Protein AF-A0A6J4SQN8-F1 (afdb_monomer_lite)

Sequence (204 aa):
MRDMEGAPRDSVTSSASWLRCYRCWSQNLEVQVHYEGILKVDPETAEAIDPVEEVQEAVVQCLDCLHDQPHLGLALYEEDGRRVSRIEAIEDRWERMVSGTPWVASCTVAIDADQVESCSGPEAAEHLTHGAFGEAGTREFFTHVRFHKHESEQIVVHMLVELYARSAEEANDVLESASRGELSITSLAEESRPPASTGGDSPH

Radius of gyration: 21.9 Å; chains: 1; bounding box: 42×81×51 Å

Secondary structure (DSSP, 8-state):
------PPP-GGGSTTSSSS-TTT----EEEEEEEEEEEEE-TTT--EEEEEEEEEEEEEEETTT--B-TTEEEEEEEETTEEEEEEEE-TTTHHHHHHSEEEEEEEEEEEEGGG-S-SSSTTHHHHHHHHHHHHIIIIISEEEEEEEEEETTEEEEEEEEEEEESSHHHHHHHHHHH-SSEEEEEEEEE--PPPS--------

Foldseek 3Di:
DDDDDDDPDPPPPDPLQQCADLFQRHNQKDKDKDKDFDFDADPVPRDGDDTPDIDIDIWIAHPVVGDTRLQKDWDWDQDPNDIDIDIDGPVLARCQSNQFFKKKWWKKFKFFPVQAPDCDDPCNQVSVQCRFQNCCSNRAWPKDFPDWDDDPRIIITTIIIMHGGNDPVRVVVNNVVRGPGDMDTPDMDGDDDDRPDPPDPDDD

pLDDT: m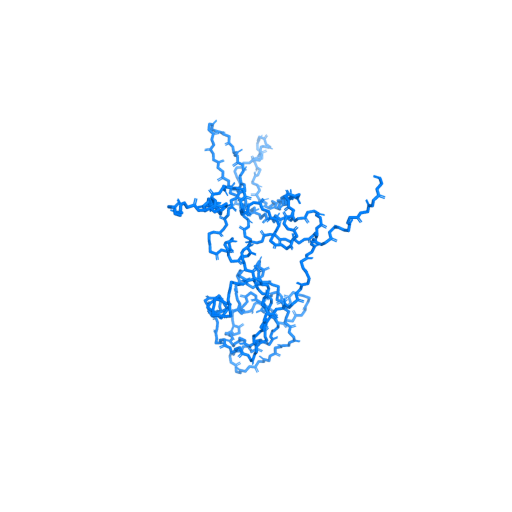ean 86.22, std 18.03, range [31.89, 98.56]

Organism: NCBI:txid768556

Structure (mmCIF, N/CA/C/O backbone):
data_AF-A0A6J4SQN8-F1
#
_entry.id   AF-A0A6J4SQN8-F1
#
loop_
_atom_site.group_PDB
_atom_site.id
_atom_site.type_symbol
_atom_site.label_atom_id
_atom_site.label_alt_id
_atom_site.label_comp_id
_atom_site.label_asym_id
_atom_site.label_entity_id
_atom_site.label_seq_id
_atom_site.pdbx_PDB_ins_code
_atom_site.Cartn_x
_atom_site.Cartn_y
_atom_site.Cartn_z
_atom_site.occupancy
_atom_site.B_iso_or_equiv
_atom_site.auth_seq_id
_atom_site.auth_comp_id
_atom_site.auth_asym_id
_atom_site.auth_atom_id
_atom_site.pdbx_PDB_model_num
ATOM 1 N N . MET A 1 1 ? -12.817 51.266 -16.179 1.00 38.00 1 MET A N 1
ATOM 2 C CA . MET A 1 1 ? -13.246 50.011 -16.820 1.00 38.00 1 MET A CA 1
ATOM 3 C C . MET A 1 1 ? -12.301 48.948 -16.294 1.00 38.00 1 MET A C 1
ATOM 5 O O . MET A 1 1 ? -11.111 49.046 -16.561 1.00 38.00 1 MET A O 1
ATOM 9 N N . ARG A 1 2 ? -12.797 48.136 -15.357 1.00 40.44 2 ARG A N 1
ATOM 10 C CA . ARG A 1 2 ? -12.080 47.027 -14.715 1.00 40.44 2 ARG A CA 1
ATOM 11 C C . ARG A 1 2 ? -12.103 45.796 -15.635 1.00 40.44 2 ARG A C 1
ATOM 13 O O . ARG A 1 2 ? -12.855 45.801 -16.606 1.00 40.44 2 ARG A O 1
ATOM 20 N N . ASP A 1 3 ? -11.327 44.794 -15.217 1.00 31.89 3 ASP A N 1
ATOM 21 C CA . ASP A 1 3 ? -11.344 43.375 -15.610 1.00 31.89 3 ASP A CA 1
ATOM 22 C C . ASP A 1 3 ? -10.452 43.040 -16.828 1.00 31.89 3 ASP A C 1
ATOM 24 O O . ASP A 1 3 ? -10.463 43.751 -17.824 1.00 31.89 3 ASP A O 1
ATOM 28 N N . MET A 1 4 ? -9.591 42.016 -16.829 1.00 38.06 4 MET A N 1
ATOM 29 C CA . MET A 1 4 ? -9.503 40.822 -15.984 1.00 38.06 4 MET A CA 1
ATOM 30 C C . MET A 1 4 ? -8.055 40.446 -15.649 1.00 38.06 4 MET A C 1
ATOM 32 O O . MET A 1 4 ? -7.152 40.524 -16.483 1.00 38.06 4 MET A O 1
ATOM 36 N N . GLU A 1 5 ? -7.904 39.979 -14.414 1.00 39.38 5 GLU A N 1
ATOM 37 C CA . GLU A 1 5 ? -6.802 39.190 -13.884 1.00 39.38 5 GLU A CA 1
ATOM 38 C C . GLU A 1 5 ? -6.459 38.004 -14.797 1.00 39.38 5 GLU A C 1
ATOM 40 O O . GLU A 1 5 ? -7.332 37.299 -15.305 1.00 39.38 5 GLU A O 1
ATOM 45 N N . GLY A 1 6 ? -5.159 37.779 -14.996 1.00 38.09 6 GLY A N 1
ATOM 46 C CA . GLY A 1 6 ? -4.658 36.553 -15.597 1.00 38.09 6 GLY A CA 1
ATOM 47 C C . GLY A 1 6 ? -4.951 35.387 -14.663 1.00 38.09 6 GLY A C 1
ATOM 48 O O . GLY A 1 6 ? -4.319 35.260 -13.616 1.00 38.09 6 GLY A O 1
ATOM 49 N N . ALA A 1 7 ? -5.909 34.549 -15.047 1.00 37.72 7 ALA A N 1
ATOM 50 C CA . ALA A 1 7 ? -6.130 33.264 -14.409 1.00 37.72 7 ALA A CA 1
ATOM 51 C C . ALA A 1 7 ? -4.825 32.440 -14.439 1.00 37.72 7 ALA A C 1
ATOM 53 O O . ALA A 1 7 ? -4.138 32.429 -15.472 1.00 37.72 7 ALA A O 1
ATOM 54 N N . PRO A 1 8 ? -4.456 31.754 -13.343 1.00 39.38 8 PRO A N 1
ATOM 55 C CA . PRO A 1 8 ? -3.363 30.799 -13.383 1.00 39.38 8 PRO A CA 1
ATOM 56 C C . PRO A 1 8 ? -3.729 29.707 -14.389 1.00 39.38 8 PRO A C 1
ATOM 58 O O . PRO A 1 8 ? -4.810 29.128 -14.341 1.00 39.38 8 PRO A O 1
ATOM 61 N N . ARG A 1 9 ? -2.832 29.473 -15.347 1.00 40.41 9 ARG A N 1
ATOM 62 C CA . ARG A 1 9 ? -2.932 28.343 -16.267 1.00 40.41 9 ARG A CA 1
ATOM 63 C C . ARG A 1 9 ? -2.891 27.067 -15.433 1.00 40.41 9 ARG A C 1
ATOM 65 O O . ARG A 1 9 ? -1.916 26.877 -14.709 1.00 40.41 9 ARG A O 1
ATOM 72 N N . ASP A 1 10 ? -3.920 26.235 -15.560 1.00 39.34 10 ASP A N 1
ATOM 73 C CA . ASP A 1 10 ? -3.968 24.872 -15.033 1.00 39.34 10 ASP A CA 1
ATOM 74 C C . ASP A 1 10 ? -2.654 24.142 -15.337 1.00 39.34 10 ASP A C 1
ATOM 76 O O . ASP A 1 10 ? -2.388 23.728 -16.465 1.00 39.34 10 ASP A O 1
ATOM 80 N N . SER A 1 11 ? -1.802 24.011 -14.323 1.00 42.22 11 SER A N 1
ATOM 81 C CA . SER A 1 11 ? -0.527 23.293 -14.382 1.00 42.22 11 SER A CA 1
ATOM 82 C C . SER A 1 11 ? -0.684 21.796 -14.091 1.00 42.22 11 SER A C 1
ATOM 84 O O . SER A 1 11 ? 0.309 21.080 -13.983 1.00 42.22 11 SER A O 1
ATOM 86 N N . VAL A 1 12 ? -1.925 21.311 -13.980 1.00 44.53 12 VAL A N 1
ATOM 87 C CA . VAL A 1 12 ? -2.258 19.935 -13.577 1.00 44.53 12 VAL A CA 1
ATOM 88 C C . VAL A 1 12 ? -2.242 18.954 -14.764 1.00 44.53 12 VAL A C 1
ATOM 90 O O . VAL A 1 12 ? -2.173 17.749 -14.560 1.00 44.53 12 VAL A O 1
ATOM 93 N N . THR A 1 13 ? -2.208 19.437 -16.010 1.00 42.41 13 THR A N 1
ATOM 94 C CA . THR A 1 13 ? -2.346 18.609 -17.231 1.00 42.41 13 THR A CA 1
ATOM 95 C C . THR A 1 13 ? -1.058 18.435 -18.047 1.00 42.41 13 THR A C 1
ATOM 97 O O . THR A 1 13 ? -1.098 18.061 -19.218 1.00 42.41 13 THR A O 1
ATOM 100 N N . SER A 1 14 ? 0.108 18.689 -17.452 1.00 50.25 14 SER A N 1
ATOM 101 C CA . SER A 1 14 ? 1.385 18.261 -18.033 1.00 50.25 14 SER A CA 1
ATOM 102 C C . SER A 1 14 ? 1.659 16.819 -17.613 1.00 50.25 14 SER A C 1
ATOM 104 O O . SER A 1 14 ? 1.588 16.514 -16.425 1.00 50.25 14 SER A O 1
ATOM 106 N N . SER A 1 15 ? 2.064 15.955 -18.547 1.00 55.22 15 SER A N 1
ATOM 107 C CA . SER A 1 15 ? 2.524 14.574 -18.308 1.00 55.22 15 SER A CA 1
ATOM 108 C C . SER A 1 15 ? 3.672 14.441 -17.284 1.00 55.22 15 SER A C 1
ATOM 110 O O . SER A 1 15 ? 4.111 13.337 -16.988 1.00 55.22 15 SER A O 1
ATOM 112 N N . ALA A 1 16 ? 4.169 15.556 -16.741 1.00 62.06 16 ALA A N 1
ATOM 113 C CA . ALA A 1 16 ? 5.172 15.634 -15.687 1.00 62.06 16 ALA A CA 1
ATOM 114 C C . ALA A 1 16 ? 4.606 15.639 -14.249 1.00 62.06 16 ALA A C 1
ATOM 116 O O . ALA A 1 16 ? 5.396 15.614 -13.306 1.00 62.06 16 ALA A O 1
ATOM 117 N N . SER A 1 17 ? 3.285 15.727 -14.039 1.00 78.38 17 SER A N 1
ATOM 118 C CA . SER A 1 17 ? 2.722 15.855 -12.683 1.00 78.38 17 SER A CA 1
ATOM 119 C C . SER A 1 17 ? 2.763 14.548 -11.884 1.00 78.38 17 SER A C 1
ATOM 121 O O . SER A 1 17 ? 3.060 14.591 -10.692 1.00 78.38 17 SER A O 1
ATOM 123 N N . TRP A 1 18 ? 2.525 13.404 -12.529 1.00 91.25 18 TRP A N 1
ATOM 124 C CA . TRP A 1 18 ? 2.467 12.085 -11.889 1.00 91.25 18 TRP A CA 1
ATOM 125 C C . TRP A 1 18 ? 3.831 11.385 -11.782 1.00 91.25 18 TRP A C 1
ATOM 127 O O . TRP A 1 18 ? 4.058 10.636 -10.832 1.00 91.25 18 TRP A O 1
ATOM 137 N N . LEU A 1 19 ? 4.767 11.662 -12.700 1.00 94.62 19 LEU A N 1
ATOM 138 C CA . LEU A 1 19 ? 6.111 11.066 -12.720 1.00 94.62 19 LEU A CA 1
ATOM 139 C C . LEU A 1 19 ? 7.050 11.768 -11.724 1.00 94.62 19 LEU A C 1
ATOM 141 O O . LEU A 1 19 ? 7.982 12.488 -12.095 1.00 94.62 19 LEU A O 1
ATOM 145 N N . ARG A 1 20 ? 6.752 11.603 -10.437 1.00 93.19 20 ARG A N 1
ATOM 146 C CA . ARG A 1 20 ? 7.527 12.124 -9.307 1.00 93.19 20 ARG A CA 1
ATOM 147 C C . ARG A 1 20 ? 7.226 11.340 -8.037 1.00 93.19 20 ARG A C 1
ATOM 149 O O . ARG A 1 20 ? 6.215 10.647 -7.946 1.00 93.19 20 ARG A O 1
ATOM 156 N N . CYS A 1 21 ? 8.069 11.528 -7.033 1.00 93.44 21 CYS A N 1
ATOM 157 C CA . CYS A 1 21 ? 7.847 11.021 -5.695 1.00 93.44 21 CYS A CA 1
ATOM 158 C C . CYS A 1 21 ? 6.613 11.673 -5.060 1.00 93.44 21 CYS A C 1
ATOM 160 O O . CYS A 1 21 ? 6.566 12.900 -4.932 1.00 93.44 21 CYS A O 1
ATOM 162 N N . TYR A 1 22 ? 5.645 10.876 -4.600 1.00 91.12 22 TYR A N 1
ATOM 163 C CA . TYR A 1 22 ? 4.439 11.414 -3.955 1.00 91.12 22 TYR A CA 1
ATOM 164 C C . TYR A 1 22 ? 4.744 12.082 -2.599 1.00 91.12 22 TYR A C 1
ATOM 166 O O . TYR A 1 22 ? 3.999 12.943 -2.138 1.00 91.12 22 TYR A O 1
ATOM 174 N N . ARG A 1 23 ? 5.877 11.733 -1.969 1.00 88.44 23 ARG A N 1
ATOM 175 C CA . ARG A 1 23 ? 6.257 12.202 -0.627 1.00 88.44 23 ARG A CA 1
ATOM 176 C C . ARG A 1 23 ? 7.145 13.449 -0.620 1.00 88.44 23 ARG A C 1
ATOM 178 O O . ARG A 1 23 ? 6.905 14.354 0.175 1.00 88.44 23 ARG A O 1
ATOM 185 N N . CYS A 1 24 ? 8.185 13.494 -1.457 1.00 90.88 24 CYS A N 1
ATOM 186 C CA . CYS A 1 24 ? 9.159 14.601 -1.494 1.00 90.88 24 CYS A CA 1
ATOM 187 C C . CYS A 1 24 ? 9.193 15.371 -2.818 1.00 90.88 24 CYS A C 1
ATOM 189 O O . CYS A 1 24 ? 9.986 16.299 -2.957 1.00 90.88 24 CYS A O 1
ATOM 191 N N . TRP A 1 25 ? 8.360 14.978 -3.786 1.00 90.25 25 TRP A N 1
ATOM 192 C CA . TRP A 1 25 ? 8.203 15.617 -5.098 1.00 90.25 25 TRP A CA 1
ATOM 193 C C . TRP A 1 25 ? 9.440 15.550 -6.001 1.00 90.25 25 TRP A C 1
ATOM 195 O O . TRP A 1 25 ? 9.430 16.106 -7.099 1.00 90.25 25 TRP A O 1
ATOM 205 N N . SER A 1 26 ? 10.481 14.832 -5.576 1.00 92.25 26 SER A N 1
ATOM 206 C CA . SER A 1 26 ? 11.655 14.555 -6.394 1.00 92.25 26 SER A CA 1
ATOM 207 C C . SER A 1 26 ? 11.303 13.722 -7.625 1.00 92.25 26 SER A C 1
ATOM 209 O O . SER A 1 26 ? 10.432 12.857 -7.580 1.00 92.25 26 SER A O 1
ATOM 211 N N . GLN A 1 27 ? 12.023 13.954 -8.718 1.00 94.06 27 GLN A N 1
ATOM 212 C CA . GLN A 1 27 ? 11.989 13.120 -9.922 1.00 94.06 27 GLN A CA 1
ATOM 213 C C . GLN A 1 27 ? 13.189 12.163 -9.997 1.00 94.06 27 GLN A C 1
ATOM 215 O O . GLN A 1 27 ? 13.365 11.475 -10.998 1.00 94.06 27 GLN A O 1
ATOM 220 N N . ASN A 1 28 ? 14.017 12.113 -8.947 1.00 95.81 28 ASN A N 1
ATOM 221 C CA . ASN A 1 28 ? 15.131 11.182 -8.822 1.00 95.81 28 ASN A CA 1
ATOM 222 C C . ASN A 1 28 ? 14.591 9.788 -8.463 1.00 95.81 28 ASN A C 1
ATOM 224 O O . ASN A 1 28 ? 14.501 9.421 -7.287 1.00 95.81 28 ASN A O 1
ATOM 228 N N . LEU A 1 29 ? 14.131 9.070 -9.487 1.00 96.44 29 LEU A N 1
ATOM 229 C CA . LEU A 1 29 ? 13.483 7.766 -9.382 1.00 96.44 29 LEU A CA 1
ATOM 230 C C . LEU A 1 29 ? 14.367 6.674 -9.998 1.00 96.44 29 LEU A C 1
ATOM 232 O O . LEU A 1 29 ? 14.964 6.871 -11.055 1.00 96.44 29 LEU A O 1
ATOM 236 N N . GLU A 1 30 ? 14.395 5.513 -9.356 1.00 96.44 30 GLU A N 1
ATOM 237 C CA . GLU A 1 30 ? 14.994 4.275 -9.852 1.00 96.44 30 GLU A CA 1
ATOM 238 C C . GLU A 1 30 ? 13.904 3.215 -10.040 1.00 96.44 30 GLU A C 1
ATOM 240 O O . GLU A 1 30 ? 12.898 3.216 -9.333 1.00 96.44 30 GLU A O 1
ATOM 245 N N . VAL A 1 31 ? 14.111 2.305 -10.992 1.00 96.25 31 VAL A N 1
ATOM 246 C CA . VAL A 1 31 ? 13.276 1.116 -11.176 1.00 96.25 31 VAL A CA 1
ATOM 247 C C . VAL A 1 31 ? 14.119 -0.106 -10.851 1.00 96.25 31 VAL A C 1
ATOM 249 O O . VAL A 1 31 ? 15.131 -0.350 -11.508 1.00 96.25 31 VAL A O 1
ATOM 252 N N . GLN A 1 32 ? 13.688 -0.882 -9.867 1.00 94.00 32 GLN A N 1
ATOM 253 C CA . GLN A 1 32 ? 14.292 -2.158 -9.509 1.00 94.00 32 GLN A CA 1
ATOM 254 C C . GLN A 1 32 ? 13.435 -3.267 -10.108 1.00 94.00 32 GLN A C 1
ATOM 256 O O . GLN A 1 32 ? 12.242 -3.345 -9.823 1.00 94.00 32 GLN A O 1
ATOM 261 N N . VAL A 1 33 ? 14.027 -4.083 -10.983 1.00 91.62 33 VAL A N 1
ATOM 262 C CA . VAL A 1 33 ? 13.333 -5.175 -11.677 1.00 91.62 33 VAL A CA 1
ATOM 263 C C . VAL A 1 33 ? 13.848 -6.504 -11.149 1.00 91.62 33 VAL A C 1
ATOM 265 O O . VAL A 1 33 ? 15.032 -6.816 -11.279 1.00 91.62 33 VAL A O 1
ATOM 268 N N . HIS A 1 34 ? 12.940 -7.281 -10.576 1.00 89.75 34 HIS A N 1
ATOM 269 C CA . HIS A 1 34 ? 13.167 -8.646 -10.144 1.00 89.75 34 HIS A CA 1
ATOM 270 C C . HIS A 1 34 ? 12.624 -9.575 -11.217 1.00 89.75 34 HIS A C 1
ATOM 272 O O . HIS A 1 34 ? 11.446 -9.533 -11.564 1.00 89.75 34 HIS A O 1
ATOM 278 N N . TYR A 1 35 ? 13.521 -10.374 -11.776 1.00 85.56 35 TYR A N 1
ATOM 279 C CA . TYR A 1 35 ? 13.197 -11.333 -12.811 1.00 85.56 35 TYR A CA 1
ATOM 280 C C . TYR A 1 35 ? 13.442 -12.736 -12.286 1.00 85.56 35 TYR A C 1
ATOM 282 O O . TYR A 1 35 ? 14.573 -13.075 -11.927 1.00 85.56 35 TYR A O 1
ATOM 290 N N . GLU A 1 36 ? 12.396 -13.548 -12.281 1.00 85.69 36 GLU A N 1
ATOM 291 C CA . GLU A 1 36 ? 12.473 -14.968 -11.983 1.00 85.69 36 GLU A CA 1
ATOM 292 C C . GLU A 1 36 ? 11.897 -15.749 -13.161 1.00 85.69 36 GLU A C 1
ATOM 294 O O . GLU A 1 36 ? 10.799 -15.471 -13.635 1.00 85.69 36 GLU A O 1
ATOM 299 N N . GLY A 1 37 ? 12.654 -16.717 -13.675 1.00 85.00 37 GLY A N 1
ATOM 300 C CA . GLY A 1 37 ? 12.222 -17.487 -14.831 1.00 85.00 37 GLY A CA 1
ATOM 301 C C . GLY A 1 37 ? 12.842 -18.873 -14.881 1.00 85.00 37 GLY A C 1
ATOM 302 O O . GLY A 1 37 ? 14.015 -19.066 -14.554 1.00 85.00 37 GLY A O 1
ATOM 303 N N . ILE A 1 38 ? 12.047 -19.842 -15.328 1.00 83.75 38 ILE A N 1
ATOM 304 C CA . ILE A 1 38 ? 12.475 -21.220 -15.558 1.00 83.75 38 ILE A CA 1
ATOM 305 C C . ILE A 1 38 ? 12.589 -21.439 -17.062 1.00 83.75 38 ILE A C 1
ATOM 307 O O . ILE A 1 38 ? 11.593 -21.568 -17.774 1.00 83.75 38 ILE A O 1
ATOM 311 N N . LEU A 1 39 ? 13.824 -21.528 -17.546 1.00 85.12 39 LEU A N 1
ATOM 312 C CA . LEU A 1 39 ? 14.123 -21.850 -18.938 1.00 85.12 39 LEU A CA 1
ATOM 313 C C . LEU A 1 39 ? 14.338 -23.358 -19.083 1.00 85.12 39 LEU A C 1
ATOM 315 O O . LEU A 1 39 ? 15.039 -23.984 -18.282 1.00 85.12 39 LEU A O 1
ATOM 319 N N . LYS A 1 40 ? 13.768 -23.954 -20.131 1.00 85.50 40 LYS A N 1
ATOM 320 C CA . LYS A 1 40 ? 14.167 -25.301 -20.556 1.00 85.50 40 LYS A CA 1
ATOM 321 C C . LYS A 1 40 ? 15.456 -25.204 -21.365 1.00 85.50 40 LYS A C 1
ATOM 323 O O . LYS A 1 40 ? 15.690 -24.220 -22.058 1.00 85.50 40 LYS A O 1
ATOM 328 N N . VAL A 1 41 ? 16.274 -26.247 -21.299 1.00 89.19 41 VAL A N 1
ATOM 329 C CA . VAL A 1 41 ? 17.502 -26.351 -22.093 1.00 89.19 41 VAL A CA 1
ATOM 330 C C . VAL A 1 41 ? 17.324 -27.477 -23.096 1.00 89.19 41 VAL A C 1
ATOM 332 O O . VAL A 1 41 ? 16.974 -28.595 -22.710 1.00 89.19 41 VAL A O 1
ATOM 335 N N . ASP A 1 42 ? 17.558 -27.184 -24.370 1.00 87.56 42 ASP A N 1
ATOM 336 C CA . ASP A 1 42 ? 17.669 -28.213 -25.396 1.00 87.56 42 ASP A CA 1
ATOM 337 C C . ASP A 1 42 ? 18.999 -28.971 -25.201 1.00 87.56 42 ASP A C 1
ATOM 339 O O . ASP A 1 42 ? 20.072 -28.366 -25.269 1.00 87.56 42 ASP A O 1
ATOM 343 N N . PRO A 1 43 ? 18.971 -30.290 -24.934 1.00 91.50 43 PRO A N 1
ATOM 344 C CA . PRO A 1 43 ? 20.181 -31.061 -24.674 1.00 91.50 43 PRO A CA 1
ATOM 345 C C . PRO A 1 43 ? 21.073 -31.267 -25.908 1.00 91.50 43 PRO A C 1
ATOM 347 O O . PRO A 1 43 ? 22.242 -31.613 -25.740 1.00 91.50 43 PRO A O 1
ATOM 350 N N . GLU A 1 44 ? 20.557 -31.101 -27.128 1.00 93.56 44 GLU A N 1
ATOM 351 C CA . GLU A 1 44 ? 21.329 -31.304 -28.360 1.00 93.56 44 GLU A CA 1
ATOM 352 C C . GLU A 1 44 ? 22.072 -30.035 -28.789 1.00 93.56 44 GLU A C 1
ATOM 354 O O . GLU A 1 44 ? 23.204 -30.113 -29.272 1.00 93.56 44 GLU A O 1
ATOM 359 N N . THR A 1 45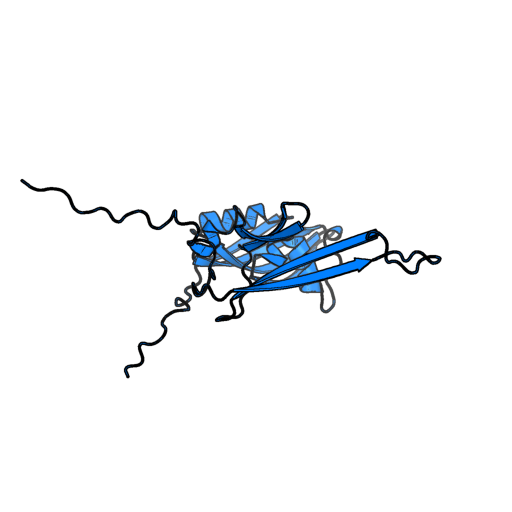 ? 21.460 -28.867 -28.580 1.00 91.75 45 THR A N 1
ATOM 360 C CA . THR A 1 45 ? 22.011 -27.561 -28.982 1.00 91.75 45 THR A CA 1
ATOM 361 C C . THR A 1 45 ? 22.607 -26.766 -27.819 1.00 91.75 45 THR A C 1
ATOM 363 O O . THR A 1 45 ? 23.399 -25.853 -28.048 1.00 91.75 45 THR A O 1
ATOM 366 N N . ALA A 1 46 ? 22.273 -27.133 -26.577 1.00 89.00 46 ALA A N 1
ATOM 367 C CA . ALA A 1 46 ? 22.552 -26.379 -25.352 1.00 89.00 46 ALA A CA 1
ATOM 368 C C . ALA A 1 46 ? 21.923 -24.973 -25.317 1.00 89.00 46 ALA A C 1
ATOM 370 O O . ALA A 1 46 ? 22.297 -24.148 -24.480 1.00 89.00 46 ALA A O 1
ATOM 371 N N . GLU A 1 47 ? 20.965 -24.691 -26.199 1.00 89.12 47 GLU A N 1
ATOM 372 C CA . GLU A 1 47 ? 20.233 -23.432 -26.198 1.00 89.12 47 GLU A CA 1
ATOM 373 C C . GLU A 1 47 ? 19.170 -23.436 -25.092 1.00 89.12 47 GLU A C 1
ATOM 375 O O . GLU A 1 47 ? 18.476 -24.430 -24.856 1.00 89.12 47 GLU A O 1
ATOM 380 N N . ALA A 1 48 ? 19.051 -22.305 -24.394 1.00 82.44 48 ALA A N 1
ATOM 381 C CA . ALA A 1 48 ? 17.909 -22.051 -23.532 1.00 82.44 48 ALA A CA 1
ATOM 382 C C . ALA A 1 48 ? 16.706 -21.728 -24.429 1.00 82.44 48 ALA A C 1
ATOM 384 O O . ALA A 1 48 ? 16.736 -20.745 -25.169 1.00 82.44 48 ALA A O 1
ATOM 385 N N . ILE A 1 49 ? 15.686 -22.582 -24.393 1.00 78.75 49 ILE A N 1
ATOM 386 C CA . ILE A 1 49 ? 14.438 -22.396 -25.139 1.00 78.75 49 ILE A CA 1
ATOM 387 C C . ILE A 1 49 ? 13.464 -21.510 -24.352 1.00 78.75 49 ILE A C 1
ATOM 389 O O . ILE A 1 49 ? 13.754 -21.113 -23.221 1.00 78.75 49 ILE A O 1
ATOM 393 N N . ASP A 1 50 ? 12.304 -21.233 -24.953 1.00 70.00 50 ASP A N 1
ATOM 394 C CA . ASP A 1 50 ? 11.284 -20.350 -24.386 1.00 70.00 50 ASP A CA 1
ATOM 395 C C . ASP A 1 50 ? 10.967 -20.665 -22.908 1.00 70.00 50 ASP A C 1
ATOM 397 O O . ASP A 1 50 ? 10.885 -21.843 -22.519 1.00 70.00 50 ASP A O 1
ATOM 401 N N . PRO A 1 51 ? 10.785 -19.620 -22.077 1.00 68.31 51 PRO A N 1
ATOM 402 C CA . PRO A 1 51 ? 10.502 -19.771 -20.658 1.00 68.31 51 PRO A CA 1
ATOM 403 C C . PRO A 1 51 ? 9.232 -20.590 -20.420 1.00 68.31 51 PRO A C 1
ATOM 405 O O . PRO A 1 51 ? 8.201 -20.409 -21.065 1.00 68.31 51 PRO A O 1
ATOM 408 N N . VAL A 1 52 ? 9.333 -21.527 -19.478 1.00 74.75 52 VAL A N 1
ATOM 409 C CA . VAL A 1 52 ? 8.215 -22.352 -18.998 1.00 74.75 52 VAL A CA 1
ATOM 410 C C . VAL A 1 52 ? 7.342 -21.552 -18.040 1.00 74.75 52 VAL A C 1
ATOM 412 O O . VAL A 1 52 ? 6.125 -21.705 -18.043 1.00 74.75 52 VAL A O 1
ATOM 415 N N . GLU A 1 53 ? 7.989 -20.716 -17.233 1.00 74.38 53 GLU A N 1
ATOM 416 C CA . GLU A 1 53 ? 7.395 -19.816 -16.256 1.00 74.38 53 GLU A CA 1
ATOM 417 C C . GLU A 1 53 ? 8.304 -18.590 -16.146 1.00 74.38 53 GLU A C 1
ATOM 419 O O . GLU A 1 53 ? 9.529 -18.734 -16.138 1.00 74.38 53 GLU A O 1
ATOM 424 N N . GLU A 1 54 ? 7.714 -17.398 -16.133 1.00 75.12 54 GLU A N 1
ATOM 425 C CA . GLU A 1 54 ? 8.415 -16.114 -16.121 1.00 75.12 54 GLU A CA 1
ATOM 426 C C . GLU A 1 54 ? 7.594 -15.134 -15.284 1.00 75.12 54 GLU A C 1
ATOM 428 O O . GLU A 1 54 ? 6.435 -14.850 -15.596 1.00 75.12 54 GLU A O 1
ATOM 433 N N . VAL A 1 55 ? 8.196 -14.634 -14.211 1.00 80.06 55 VAL A N 1
ATOM 434 C CA . VAL A 1 55 ? 7.644 -13.600 -13.343 1.00 80.06 55 VAL A CA 1
ATOM 435 C C . VAL A 1 55 ? 8.594 -12.415 -13.394 1.00 80.06 55 VAL A C 1
ATOM 437 O O . VAL A 1 55 ? 9.792 -12.530 -13.130 1.00 80.06 55 VAL A O 1
ATOM 440 N N . GLN A 1 56 ? 8.048 -11.258 -13.749 1.00 83.69 56 GLN A N 1
ATOM 441 C CA . GLN A 1 56 ? 8.768 -10.000 -13.680 1.00 83.69 56 GLN A CA 1
ATOM 442 C C . GLN A 1 56 ? 8.035 -9.069 -12.727 1.00 83.69 56 GLN A C 1
ATOM 444 O O . GLN A 1 56 ? 6.923 -8.623 -13.007 1.00 83.69 56 GLN A O 1
ATOM 449 N N . GLU A 1 57 ? 8.695 -8.730 -11.631 1.00 86.88 57 GLU A N 1
ATOM 450 C CA . GLU A 1 57 ? 8.225 -7.724 -10.696 1.00 86.88 57 GLU A CA 1
ATOM 451 C C . GLU A 1 57 ? 9.079 -6.471 -10.810 1.00 86.88 57 GLU A C 1
ATOM 453 O O . GLU A 1 57 ? 10.289 -6.532 -11.027 1.00 86.88 57 GLU A O 1
ATOM 458 N N . ALA A 1 58 ? 8.450 -5.310 -10.671 1.00 92.25 58 ALA A N 1
ATOM 459 C CA . ALA A 1 58 ? 9.158 -4.045 -10.658 1.00 92.25 58 ALA A CA 1
ATOM 460 C C . ALA A 1 58 ? 8.660 -3.168 -9.515 1.00 92.25 58 ALA A C 1
ATOM 462 O O . ALA A 1 58 ? 7.459 -3.098 -9.244 1.00 92.25 58 ALA A O 1
ATOM 463 N N . VAL A 1 59 ? 9.597 -2.475 -8.880 1.00 93.81 59 VAL A N 1
ATOM 464 C CA . VAL A 1 59 ? 9.327 -1.447 -7.879 1.00 93.81 59 VAL A CA 1
ATOM 465 C C . VAL A 1 59 ? 10.003 -0.166 -8.335 1.00 93.81 59 VAL A C 1
ATOM 467 O O . VAL A 1 59 ? 11.176 -0.162 -8.710 1.00 93.81 59 VAL A O 1
ATOM 470 N N . VAL A 1 60 ? 9.252 0.931 -8.332 1.00 96.56 60 VAL A N 1
ATOM 471 C CA . VAL A 1 60 ? 9.804 2.265 -8.566 1.00 96.56 60 VAL A CA 1
ATOM 472 C C . VAL A 1 60 ? 10.104 2.883 -7.209 1.00 96.56 60 VAL A C 1
ATOM 474 O O . VAL A 1 60 ? 9.208 2.971 -6.379 1.00 96.56 60 VAL A O 1
ATOM 477 N N . GLN A 1 61 ? 11.332 3.335 -6.977 1.00 96.31 61 GLN A N 1
ATOM 478 C CA . GLN A 1 61 ? 11.763 3.913 -5.706 1.00 96.31 61 GLN A CA 1
ATOM 479 C C . GLN A 1 61 ? 12.315 5.325 -5.907 1.00 96.31 61 GLN A C 1
ATOM 481 O O . GLN A 1 61 ? 13.008 5.614 -6.879 1.00 96.31 61 GLN A O 1
ATOM 486 N N . CYS A 1 62 ? 12.018 6.233 -4.981 1.00 96.44 62 CYS A N 1
ATOM 487 C CA . CYS A 1 62 ? 12.637 7.553 -4.950 1.00 96.44 62 CYS A CA 1
ATOM 488 C C . CYS A 1 62 ? 13.993 7.485 -4.249 1.00 96.44 62 CYS A C 1
ATOM 490 O O . CYS A 1 62 ? 14.052 7.151 -3.072 1.00 96.44 62 CYS A O 1
ATOM 492 N N . LEU A 1 63 ? 15.068 7.894 -4.916 1.00 96.44 63 LEU A N 1
ATOM 493 C CA . LEU A 1 63 ? 16.420 7.834 -4.354 1.00 96.44 63 LEU A CA 1
ATOM 494 C C . LEU A 1 63 ? 16.691 8.894 -3.277 1.00 96.44 63 LEU A C 1
ATOM 496 O O . LEU A 1 63 ? 17.573 8.710 -2.443 1.00 96.44 63 LEU A O 1
ATOM 500 N N . ASP A 1 64 ? 15.916 9.981 -3.248 1.00 94.88 64 ASP A N 1
ATOM 501 C CA . ASP A 1 64 ? 16.122 11.054 -2.267 1.00 94.88 64 ASP A CA 1
ATOM 502 C C . ASP A 1 64 ? 15.493 10.739 -0.903 1.00 94.88 64 ASP A C 1
ATOM 504 O O . ASP A 1 64 ? 15.970 11.212 0.127 1.00 94.88 64 ASP A O 1
ATOM 508 N N . CYS A 1 65 ? 14.407 9.959 -0.877 1.00 93.69 65 CYS A N 1
ATOM 509 C CA . CYS A 1 65 ? 13.707 9.608 0.365 1.00 93.69 65 CYS A CA 1
ATOM 510 C C . CYS A 1 65 ? 13.533 8.102 0.593 1.00 93.69 65 CYS A C 1
ATOM 512 O O . CYS A 1 65 ? 12.945 7.731 1.606 1.00 93.69 65 CYS A O 1
ATOM 514 N N . LEU A 1 66 ? 14.017 7.265 -0.328 1.00 94.12 66 LEU A N 1
ATOM 515 C CA . LEU A 1 66 ? 13.983 5.797 -0.297 1.00 94.12 66 LEU A CA 1
ATOM 516 C C . LEU A 1 66 ? 12.584 5.194 -0.107 1.00 94.12 66 LEU A C 1
ATOM 518 O O . LEU A 1 66 ? 12.439 4.131 0.483 1.00 94.12 66 LEU A O 1
ATOM 522 N N . HIS A 1 67 ? 11.550 5.888 -0.583 1.00 90.81 67 HIS A N 1
ATOM 523 C CA . HIS A 1 67 ? 10.188 5.361 -0.587 1.00 90.81 67 HIS A CA 1
ATOM 524 C C . HIS A 1 67 ? 9.864 4.740 -1.932 1.00 90.81 67 HIS A C 1
ATOM 526 O O . HIS A 1 67 ? 10.218 5.299 -2.976 1.00 90.81 67 HIS A O 1
ATOM 532 N N . ASP A 1 68 ? 9.115 3.651 -1.897 1.00 94.56 68 ASP A N 1
ATOM 533 C CA . ASP A 1 68 ? 8.530 3.056 -3.088 1.00 94.56 68 ASP A CA 1
ATOM 534 C C . ASP A 1 68 ? 7.386 3.936 -3.604 1.00 94.56 68 ASP A C 1
ATOM 536 O O . ASP A 1 68 ? 6.809 4.733 -2.863 1.00 94.56 68 ASP A O 1
ATOM 540 N N . GLN A 1 69 ? 7.106 3.860 -4.901 1.00 95.69 69 GLN A N 1
ATOM 541 C CA . GLN A 1 69 ? 6.173 4.723 -5.621 1.00 95.69 69 GLN A CA 1
ATOM 542 C C . GLN A 1 69 ? 5.052 3.866 -6.215 1.00 95.69 69 GLN A C 1
ATOM 544 O O . GLN A 1 69 ? 5.084 3.549 -7.403 1.00 95.69 69 GLN A O 1
ATOM 549 N N . PRO A 1 70 ? 4.054 3.464 -5.410 1.00 95.00 70 PRO A N 1
ATOM 550 C CA . PRO A 1 70 ? 3.054 2.492 -5.836 1.00 95.00 70 PRO A CA 1
ATOM 551 C C . PRO A 1 70 ? 1.987 3.065 -6.773 1.00 95.00 70 PRO A C 1
ATOM 553 O O . PRO A 1 70 ? 1.118 2.324 -7.236 1.00 95.00 70 PRO A O 1
ATOM 556 N N . HIS A 1 71 ? 2.060 4.363 -7.086 1.00 95.19 71 HIS A N 1
ATOM 557 C CA . HIS A 1 71 ? 1.336 4.992 -8.188 1.00 95.19 71 HIS A CA 1
ATOM 558 C C . HIS A 1 71 ? 2.042 4.881 -9.545 1.00 95.19 71 HIS A C 1
ATOM 560 O O . HIS A 1 71 ? 1.496 5.359 -10.540 1.00 95.19 71 HIS A O 1
ATOM 566 N N . LEU A 1 72 ? 3.240 4.291 -9.593 1.00 95.69 72 LEU A N 1
ATOM 567 C CA . LEU A 1 72 ? 4.033 4.110 -10.805 1.00 95.69 72 LEU A CA 1
ATOM 568 C C . LEU A 1 72 ? 4.249 2.620 -11.078 1.00 95.69 72 LEU A C 1
ATOM 570 O O . LEU A 1 72 ? 4.689 1.877 -10.203 1.00 95.69 72 LEU A O 1
ATOM 574 N N . GLY A 1 73 ? 3.975 2.196 -12.309 1.00 93.31 73 GLY A N 1
ATOM 575 C CA . GLY A 1 73 ? 4.217 0.835 -12.786 1.00 93.31 73 GLY A CA 1
ATOM 576 C C . GLY A 1 73 ? 5.204 0.803 -13.950 1.00 93.31 73 GLY A C 1
ATOM 577 O O . GLY A 1 73 ? 5.315 1.770 -14.703 1.00 93.31 73 GLY A O 1
ATOM 578 N N . LEU A 1 74 ? 5.914 -0.317 -14.112 1.00 93.75 74 LEU A N 1
ATOM 579 C CA . LEU A 1 74 ? 6.718 -0.595 -15.303 1.00 93.75 74 LEU A CA 1
ATOM 580 C C . LEU A 1 74 ? 5.878 -1.391 -16.308 1.00 93.75 74 LEU A C 1
ATOM 582 O O . LEU A 1 74 ? 5.604 -2.568 -16.093 1.00 93.75 74 LEU A O 1
ATOM 586 N N . ALA A 1 75 ? 5.503 -0.758 -17.414 1.00 90.88 75 ALA A N 1
ATOM 587 C CA . ALA A 1 75 ? 4.839 -1.399 -18.539 1.00 90.88 75 ALA A CA 1
ATOM 588 C C . ALA A 1 75 ? 5.864 -1.881 -19.575 1.00 90.88 75 ALA A C 1
ATOM 590 O O . ALA A 1 75 ? 6.870 -1.213 -19.840 1.00 90.88 75 ALA A O 1
ATOM 591 N N . LEU A 1 76 ? 5.601 -3.044 -20.173 1.00 88.38 76 LEU A N 1
ATOM 592 C CA . LEU A 1 76 ? 6.409 -3.636 -21.238 1.00 88.38 76 LEU A CA 1
ATOM 593 C C . LEU A 1 76 ? 5.682 -3.511 -22.574 1.00 88.38 76 LEU A C 1
ATOM 595 O O . LEU A 1 76 ? 4.516 -3.876 -22.702 1.00 88.38 76 LEU A O 1
ATOM 599 N N . TYR A 1 77 ? 6.408 -3.040 -23.576 1.00 86.75 77 TYR A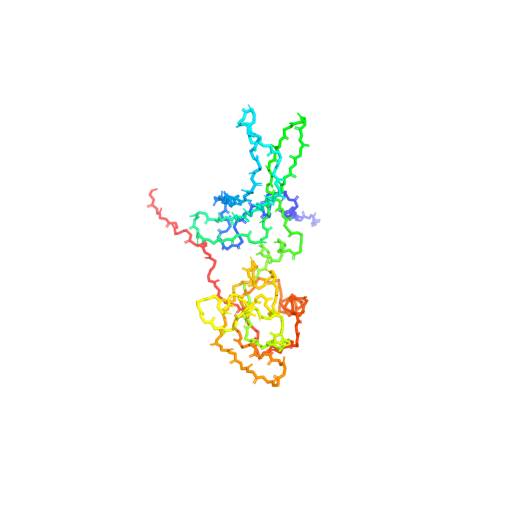 N 1
ATOM 600 C CA . TYR A 1 77 ? 5.939 -2.819 -24.933 1.00 86.75 77 TYR A CA 1
ATOM 601 C C . TYR A 1 77 ? 6.827 -3.556 -25.930 1.00 86.75 77 TYR A C 1
ATOM 603 O O . TYR A 1 77 ? 8.023 -3.734 -25.698 1.00 86.75 77 TYR A O 1
ATOM 611 N N . GLU A 1 78 ? 6.259 -3.928 -27.074 1.00 89.81 78 GLU A N 1
ATOM 612 C CA . GLU A 1 78 ? 7.033 -4.310 -28.253 1.00 89.81 78 GLU A CA 1
ATOM 613 C C . GLU A 1 78 ? 6.905 -3.221 -29.318 1.00 89.81 78 GLU A C 1
ATOM 615 O O . GLU A 1 78 ? 5.817 -2.940 -29.818 1.00 89.81 78 GLU A O 1
ATOM 620 N N . GLU A 1 79 ? 8.030 -2.605 -29.673 1.00 89.75 79 GLU A N 1
ATOM 621 C CA . GLU A 1 79 ? 8.122 -1.589 -30.722 1.00 89.75 79 GLU A CA 1
ATOM 622 C C . GLU A 1 79 ? 9.217 -1.999 -31.711 1.00 89.75 79 GLU A C 1
ATOM 624 O O . GLU A 1 79 ? 10.347 -2.288 -31.315 1.00 89.75 79 GLU A O 1
ATOM 629 N N . ASP A 1 80 ? 8.882 -2.077 -33.002 1.00 88.50 80 ASP A N 1
ATOM 630 C CA . ASP A 1 80 ? 9.800 -2.486 -34.079 1.00 88.50 80 ASP A CA 1
ATOM 631 C C . ASP A 1 80 ? 10.560 -3.805 -33.803 1.00 88.50 80 ASP A C 1
ATOM 633 O O . ASP A 1 80 ? 11.741 -3.955 -34.127 1.00 88.50 80 ASP A O 1
ATOM 637 N N . GLY A 1 81 ? 9.886 -4.778 -33.176 1.00 84.81 81 GLY A N 1
ATOM 638 C CA . GLY A 1 81 ? 10.472 -6.076 -32.816 1.00 84.81 81 GLY A CA 1
ATOM 639 C C . GLY A 1 81 ? 11.471 -6.016 -31.654 1.00 84.81 81 GLY A C 1
ATOM 640 O O . GLY A 1 81 ? 12.247 -6.951 -31.461 1.00 84.81 81 GLY A O 1
ATOM 641 N N . ARG A 1 82 ? 11.486 -4.918 -30.890 1.00 82.44 82 ARG A N 1
ATOM 642 C CA . ARG A 1 82 ? 12.283 -4.755 -29.671 1.00 82.44 82 ARG A CA 1
ATOM 643 C C . ARG A 1 82 ? 11.371 -4.592 -28.466 1.00 82.44 82 ARG A C 1
ATOM 645 O O . ARG A 1 82 ? 10.411 -3.827 -28.509 1.00 82.44 82 ARG A O 1
ATOM 652 N N . ARG A 1 83 ? 11.728 -5.259 -27.369 1.00 81.62 83 ARG A N 1
ATOM 653 C CA . ARG A 1 83 ? 11.107 -5.019 -26.065 1.00 81.62 83 ARG A CA 1
ATOM 654 C C . ARG A 1 83 ? 11.578 -3.669 -25.523 1.00 81.62 83 ARG A C 1
ATOM 656 O O . ARG A 1 83 ? 12.781 -3.415 -25.449 1.00 81.62 83 ARG A O 1
ATOM 663 N N . VAL A 1 84 ? 10.632 -2.812 -25.163 1.00 88.94 84 VAL A N 1
ATOM 664 C CA . VAL A 1 84 ? 10.854 -1.490 -24.572 1.00 88.94 84 VAL A CA 1
ATOM 665 C C . VAL A 1 84 ? 10.035 -1.407 -23.293 1.00 88.94 84 VAL A C 1
ATOM 667 O O . VAL A 1 84 ? 8.858 -1.749 -23.296 1.00 88.94 84 VAL A O 1
ATOM 670 N N . SER A 1 85 ? 10.631 -0.924 -22.209 1.00 89.88 85 SER A N 1
ATOM 671 C CA . SER A 1 85 ? 9.916 -0.709 -20.949 1.00 89.88 85 SER A CA 1
ATOM 672 C C . SER A 1 85 ? 9.642 0.778 -20.741 1.00 89.88 85 SER A C 1
ATOM 674 O O . SER A 1 85 ? 10.495 1.617 -21.047 1.00 89.88 85 SER A O 1
ATOM 676 N N . ARG A 1 86 ? 8.464 1.123 -20.218 1.00 92.75 86 ARG A N 1
ATOM 677 C CA . ARG A 1 86 ? 8.071 2.502 -19.894 1.00 92.75 86 ARG A CA 1
ATOM 678 C C . ARG A 1 86 ? 7.453 2.567 -18.507 1.00 92.75 86 ARG A C 1
ATOM 680 O O . ARG A 1 86 ? 6.765 1.642 -18.097 1.00 92.75 86 ARG A O 1
ATOM 687 N N . ILE A 1 87 ? 7.707 3.666 -17.801 1.00 94.25 87 ILE A N 1
ATOM 688 C CA . ILE A 1 87 ? 7.000 3.959 -16.556 1.00 94.25 87 ILE A CA 1
ATOM 689 C C . ILE A 1 87 ? 5.674 4.623 -16.879 1.00 94.25 87 ILE A C 1
ATOM 691 O O . ILE A 1 87 ? 5.628 5.568 -17.669 1.00 94.25 87 ILE A O 1
ATOM 695 N N . GLU A 1 88 ? 4.622 4.133 -16.238 1.00 94.31 88 GLU A N 1
ATOM 696 C CA . GLU A 1 88 ? 3.254 4.598 -16.418 1.00 94.31 88 GLU A CA 1
ATOM 697 C C . GLU A 1 88 ? 2.594 4.894 -15.081 1.00 94.31 88 GLU A C 1
ATOM 699 O O . GLU A 1 88 ? 2.946 4.319 -14.047 1.00 94.31 88 GLU A O 1
ATOM 704 N N . ALA A 1 89 ? 1.641 5.820 -15.116 1.00 94.12 89 ALA A N 1
ATOM 705 C CA . ALA A 1 89 ? 0.783 6.092 -13.983 1.00 94.12 89 ALA A CA 1
ATOM 706 C C . ALA A 1 89 ? -0.212 4.945 -13.799 1.00 94.12 89 ALA A C 1
ATOM 708 O O . ALA A 1 89 ? -0.789 4.439 -14.760 1.00 94.12 89 ALA A O 1
ATOM 709 N N . ILE A 1 90 ? -0.446 4.571 -12.548 1.00 92.94 90 ILE A N 1
ATOM 710 C CA . ILE A 1 90 ? -1.535 3.675 -12.177 1.00 92.94 90 ILE A CA 1
ATOM 711 C C . ILE A 1 90 ? -2.764 4.549 -11.897 1.00 92.94 90 ILE A C 1
ATOM 713 O O . ILE A 1 90 ? -2.774 5.322 -10.934 1.00 92.94 90 ILE A O 1
ATOM 717 N N . GLU A 1 91 ? -3.754 4.487 -12.793 1.00 89.31 91 GLU A N 1
ATOM 718 C CA . GLU A 1 91 ? -4.853 5.465 -12.913 1.00 89.31 91 GLU A CA 1
ATOM 719 C C . GLU A 1 91 ? -5.683 5.660 -11.637 1.00 89.31 91 GLU A C 1
ATOM 721 O O . GLU A 1 91 ? -6.039 6.782 -11.291 1.00 89.31 91 GLU A O 1
ATOM 726 N N . ASP A 1 92 ? -5.937 4.600 -10.876 1.00 87.19 92 ASP A N 1
ATOM 727 C CA . ASP A 1 92 ? -6.704 4.633 -9.623 1.00 87.19 92 ASP A CA 1
ATOM 728 C C . ASP A 1 92 ? -5.893 5.122 -8.405 1.00 87.19 92 ASP A C 1
ATOM 730 O O . ASP A 1 92 ? -6.435 5.315 -7.311 1.00 87.19 92 ASP A O 1
ATOM 734 N N . ARG A 1 93 ? -4.585 5.352 -8.575 1.00 92.69 93 ARG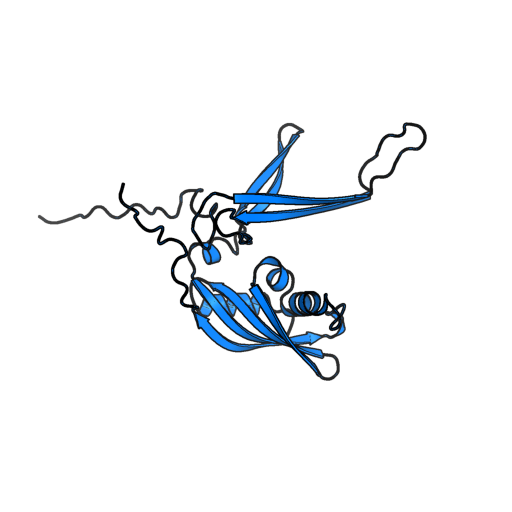 A N 1
ATOM 735 C CA . ARG A 1 93 ? -3.664 5.700 -7.481 1.00 92.69 93 ARG A CA 1
ATOM 736 C C . ARG A 1 93 ? -3.028 7.063 -7.652 1.00 92.69 93 ARG A C 1
ATOM 738 O O . ARG A 1 93 ? -2.931 7.811 -6.681 1.00 92.69 93 ARG A O 1
ATOM 745 N N . TRP A 1 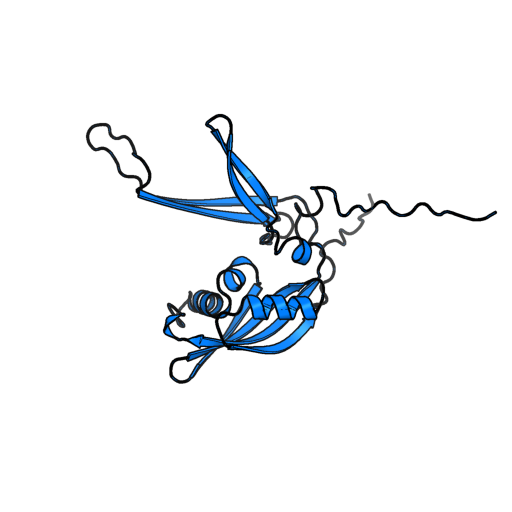94 ? -2.564 7.402 -8.854 1.00 92.56 94 TRP A N 1
ATOM 746 C CA . TRP A 1 94 ? -1.632 8.519 -9.015 1.00 92.56 94 TRP A CA 1
ATOM 747 C C . TRP A 1 94 ? -2.212 9.860 -8.582 1.00 92.56 94 TRP A C 1
ATOM 749 O O . TRP A 1 94 ? -1.533 10.595 -7.866 1.00 92.56 94 TRP A O 1
ATOM 759 N N . GLU A 1 95 ? -3.460 10.176 -8.937 1.00 91.44 95 GLU A N 1
ATOM 760 C CA . GLU A 1 95 ? -4.060 11.461 -8.563 1.00 91.44 95 GLU A CA 1
ATOM 761 C C . GLU A 1 95 ? -4.146 11.601 -7.051 1.00 91.44 95 GLU A C 1
ATOM 763 O O . GLU A 1 95 ? -3.834 12.653 -6.486 1.00 91.44 95 GLU A O 1
ATOM 768 N N . ARG A 1 96 ? -4.551 10.506 -6.410 1.00 92.31 96 ARG A N 1
ATOM 769 C CA . ARG A 1 96 ? -4.756 10.402 -4.979 1.00 92.31 96 ARG A CA 1
ATOM 770 C C . ARG A 1 96 ? -3.441 10.499 -4.217 1.00 92.31 96 ARG A C 1
ATOM 772 O O . ARG A 1 96 ? -3.353 11.242 -3.247 1.00 92.31 96 ARG A O 1
ATOM 779 N N . MET A 1 97 ? -2.408 9.800 -4.674 1.00 92.50 97 MET A N 1
ATOM 780 C CA . MET A 1 97 ? -1.096 9.829 -4.033 1.00 92.50 97 MET A CA 1
ATOM 781 C C . MET A 1 97 ? -0.393 11.170 -4.225 1.00 92.50 97 MET A C 1
ATOM 783 O O . MET A 1 97 ? 0.178 11.714 -3.286 1.00 92.50 97 MET A O 1
ATOM 787 N N . VAL A 1 98 ? -0.450 11.730 -5.431 1.00 90.62 98 VAL A N 1
ATOM 788 C CA . VAL A 1 98 ? 0.301 12.940 -5.782 1.00 90.62 98 VAL A CA 1
ATOM 789 C C . VAL A 1 98 ? -0.390 14.226 -5.323 1.00 90.62 98 VAL A C 1
ATOM 791 O O . VAL A 1 98 ? 0.301 15.207 -5.036 1.00 90.62 98 VAL A O 1
ATOM 794 N N . SER A 1 99 ? -1.724 14.246 -5.281 1.00 89.31 99 SER A N 1
ATOM 795 C CA . SER A 1 99 ? -2.515 15.428 -4.899 1.00 89.31 99 SER A CA 1
ATOM 796 C C . SER A 1 99 ? -3.169 15.311 -3.521 1.00 89.31 99 SER A C 1
ATOM 798 O O . SER A 1 99 ? -3.736 16.291 -3.043 1.00 89.31 99 SER A O 1
ATOM 800 N N . GLY A 1 100 ? -3.136 14.130 -2.903 1.00 91.56 100 GLY A N 1
ATOM 801 C CA . GLY A 1 100 ? -3.685 13.891 -1.573 1.00 91.56 100 GLY A CA 1
ATOM 802 C C . GLY A 1 100 ? -2.670 14.068 -0.448 1.00 91.56 100 GLY A C 1
ATOM 803 O O . GLY A 1 100 ? -1.509 14.428 -0.654 1.00 91.56 100 GLY A O 1
ATOM 804 N N . THR A 1 101 ? -3.131 13.790 0.764 1.00 92.62 101 THR A N 1
ATOM 805 C CA . THR A 1 101 ? -2.342 13.778 1.998 1.00 92.62 101 THR A CA 1
ATOM 806 C C . THR A 1 101 ? -2.370 12.379 2.619 1.00 92.62 101 THR A C 1
ATOM 808 O O . THR A 1 101 ? -3.221 11.565 2.252 1.00 92.62 101 THR A O 1
ATOM 811 N N . PRO A 1 102 ? -1.419 12.032 3.503 1.00 93.62 102 PRO A N 1
ATOM 812 C CA . PRO A 1 102 ? -1.459 10.753 4.201 1.00 93.62 102 PRO A CA 1
ATOM 813 C C . PRO A 1 102 ? -2.599 10.721 5.227 1.00 93.62 102 PRO A C 1
ATOM 815 O O . PRO A 1 102 ? -2.802 11.663 5.990 1.00 93.62 102 PRO A O 1
ATOM 818 N N . TRP A 1 103 ? -3.293 9.593 5.287 1.00 96.69 103 TRP A N 1
ATOM 819 C CA . TRP A 1 103 ? -4.329 9.262 6.256 1.00 96.69 103 TRP A CA 1
ATOM 820 C C . TRP A 1 103 ? -3.930 7.997 6.996 1.00 96.69 103 TRP A C 1
ATOM 822 O O . TRP A 1 103 ? -3.430 7.057 6.385 1.00 96.69 103 TRP A O 1
ATOM 832 N N . VAL A 1 104 ? -4.169 7.961 8.303 1.00 97.62 104 VAL A N 1
ATOM 833 C CA . VAL A 1 104 ? -3.909 6.798 9.151 1.00 97.62 104 VAL A CA 1
ATOM 834 C C . VAL A 1 104 ? -5.232 6.278 9.693 1.00 97.62 104 VAL A C 1
ATOM 836 O O . VAL A 1 104 ? -5.942 6.966 10.433 1.00 97.62 104 VAL A O 1
ATOM 839 N N . ALA A 1 105 ? -5.546 5.038 9.339 1.00 98.19 105 ALA A N 1
ATOM 840 C CA . ALA A 1 105 ? -6.677 4.291 9.849 1.00 98.19 105 ALA A CA 1
ATOM 841 C C . ALA A 1 105 ? -6.221 3.296 10.922 1.00 98.19 105 ALA A C 1
ATOM 843 O O . ALA A 1 105 ? -5.252 2.559 10.743 1.00 98.19 105 ALA A O 1
ATOM 844 N N . SER A 1 106 ? -6.954 3.236 12.031 1.00 98.25 106 SER A N 1
ATOM 845 C CA . SER A 1 106 ? -6.958 2.065 12.907 1.00 98.25 106 SER A CA 1
ATOM 846 C C . SER A 1 106 ? -8.193 1.261 12.551 1.00 98.25 106 SER A C 1
ATOM 848 O O . SER A 1 106 ? -9.311 1.717 12.796 1.00 98.25 106 SER A O 1
ATOM 850 N N . CYS A 1 107 ? -8.004 0.077 11.985 1.00 98.25 107 CYS A N 1
ATOM 851 C CA . CYS A 1 107 ? -9.102 -0.739 11.494 1.00 98.25 107 CYS A CA 1
ATOM 852 C C . CYS A 1 107 ? -8.954 -2.201 11.899 1.00 98.25 107 CYS A C 1
ATOM 854 O O . CYS A 1 107 ? -7.916 -2.655 12.388 1.00 98.25 107 CYS A O 1
ATOM 856 N N . THR A 1 108 ? -10.047 -2.924 11.726 1.00 98.38 108 THR A N 1
ATOM 857 C CA . THR A 1 108 ? -10.109 -4.369 11.873 1.00 98.38 108 THR A CA 1
ATOM 858 C C . THR A 1 108 ? -10.707 -4.944 10.601 1.00 98.38 108 THR A C 1
ATOM 860 O O . THR A 1 108 ? -11.666 -4.367 10.096 1.00 98.38 108 THR A O 1
ATOM 863 N N . VAL A 1 109 ? -10.159 -6.048 10.101 1.00 98.44 109 VAL A N 1
ATOM 864 C CA . VAL A 1 109 ? -10.756 -6.802 8.993 1.00 98.44 109 VAL A CA 1
ATOM 865 C C . VAL A 1 109 ? -10.991 -8.234 9.454 1.00 98.44 109 VAL A C 1
ATOM 867 O O . VAL A 1 109 ? -10.053 -8.890 9.913 1.00 98.44 109 VAL A O 1
ATOM 870 N N . ALA A 1 110 ? -12.235 -8.702 9.376 1.00 98.19 110 ALA A N 1
ATOM 871 C CA . ALA A 1 110 ? -12.573 -10.105 9.587 1.00 98.19 110 ALA A CA 1
ATOM 872 C C . ALA A 1 110 ? -12.574 -10.834 8.240 1.00 98.19 110 ALA A C 1
ATOM 874 O O . ALA A 1 110 ? -13.361 -10.498 7.355 1.00 98.19 110 ALA A O 1
ATOM 875 N N . ILE A 1 111 ? -11.677 -11.804 8.091 1.00 97.50 111 ILE A N 1
ATOM 876 C CA . ILE A 1 111 ? -11.461 -12.580 6.864 1.00 97.50 111 ILE A CA 1
ATOM 877 C C . ILE A 1 111 ? -11.601 -14.069 7.148 1.00 97.50 111 ILE A C 1
ATOM 879 O O . ILE A 1 111 ? -11.330 -14.512 8.266 1.00 97.50 111 ILE A O 1
ATOM 883 N N . ASP A 1 112 ? -11.994 -14.847 6.146 1.00 96.75 112 ASP A N 1
ATOM 884 C CA . ASP A 1 112 ? -12.048 -16.301 6.281 1.00 96.75 112 ASP A CA 1
ATOM 885 C C . ASP A 1 112 ? -10.629 -16.866 6.435 1.00 96.75 112 ASP A C 1
ATOM 887 O O . ASP A 1 112 ? -9.677 -16.410 5.794 1.00 96.75 112 ASP A O 1
ATOM 891 N N . ALA A 1 113 ? -10.456 -17.841 7.330 1.00 94.69 113 ALA A N 1
ATOM 892 C CA . ALA A 1 113 ? -9.132 -18.355 7.677 1.00 94.69 113 ALA A CA 1
ATOM 893 C C . ALA A 1 113 ? -8.421 -19.053 6.503 1.00 94.69 113 ALA A C 1
ATOM 895 O O . ALA A 1 113 ? -7.197 -19.145 6.512 1.00 94.69 113 ALA A O 1
ATOM 896 N N . ASP A 1 114 ? -9.161 -19.526 5.498 1.00 93.81 114 ASP A N 1
ATOM 897 C CA . ASP A 1 114 ? -8.621 -20.140 4.279 1.00 93.81 114 ASP A CA 1
ATOM 898 C C . ASP A 1 114 ? -8.044 -19.120 3.282 1.00 93.81 114 ASP A C 1
ATOM 900 O O . ASP A 1 114 ? -7.319 -19.502 2.363 1.00 93.81 114 ASP A O 1
ATOM 904 N N . GLN A 1 115 ? -8.303 -17.825 3.486 1.00 92.56 115 GLN A N 1
ATOM 905 C CA . GLN A 1 115 ? -7.706 -16.734 2.713 1.00 92.56 115 GLN A CA 1
ATOM 906 C C . GLN A 1 115 ? -6.313 -16.334 3.217 1.00 92.56 115 GLN A C 1
ATOM 908 O O . GLN A 1 115 ? -5.639 -15.530 2.571 1.00 92.56 115 GLN A O 1
ATOM 913 N N . VAL A 1 116 ? -5.878 -16.867 4.364 1.00 95.44 116 VAL A N 1
ATOM 914 C CA . VAL A 1 116 ? -4.578 -16.574 4.977 1.00 95.44 116 VAL A CA 1
ATOM 915 C C . VAL A 1 116 ? -3.701 -17.814 4.909 1.00 95.44 116 VAL A C 1
ATOM 917 O O . VAL A 1 116 ? -3.979 -18.819 5.556 1.00 95.44 116 VAL A O 1
ATOM 920 N N . GLU A 1 117 ? -2.600 -17.721 4.168 1.00 93.38 117 GLU A N 1
ATOM 921 C CA . GLU A 1 117 ? -1.651 -18.828 4.019 1.00 93.38 117 GLU A CA 1
ATOM 922 C C . GLU A 1 117 ? -0.998 -19.221 5.353 1.00 93.38 117 GLU A C 1
ATOM 924 O O . GLU A 1 117 ? -0.990 -20.391 5.738 1.00 93.38 117 GLU A O 1
ATOM 929 N N . SER A 1 118 ? -0.495 -18.236 6.101 1.00 94.50 118 SER A N 1
ATOM 930 C CA . SER A 1 118 ? 0.000 -18.431 7.463 1.00 94.50 118 SER A CA 1
ATOM 931 C C . SER A 1 118 ? -0.217 -17.182 8.310 1.00 94.50 118 SER A C 1
ATOM 933 O O . SER A 1 118 ? 0.119 -16.075 7.907 1.00 94.50 118 SER A O 1
ATOM 935 N N . CYS A 1 119 ? -0.721 -17.353 9.532 1.00 93.62 119 CYS A N 1
ATOM 936 C CA . CYS A 1 119 ? -0.810 -16.287 10.534 1.00 93.62 119 CYS A CA 1
ATOM 937 C C . CYS A 1 119 ? 0.318 -16.354 11.583 1.00 93.62 119 CYS A C 1
ATOM 939 O O . CYS A 1 119 ? 0.259 -15.686 12.617 1.00 93.62 119 CYS A O 1
ATOM 941 N N . SER A 1 120 ? 1.361 -17.158 11.338 1.00 93.19 120 SER A N 1
ATOM 942 C CA . SER A 1 120 ? 2.483 -17.349 12.264 1.00 93.19 120 SER A CA 1
ATOM 943 C C . SER A 1 120 ? 3.845 -17.334 11.564 1.00 93.19 120 SER A C 1
ATOM 945 O O . SER A 1 120 ? 3.955 -17.636 10.379 1.00 93.19 120 SER A O 1
ATOM 947 N N . GLY A 1 121 ? 4.892 -16.980 12.312 1.00 94.19 121 GLY A N 1
ATOM 948 C CA . GLY A 1 121 ? 6.248 -16.849 11.776 1.00 94.19 121 GLY A CA 1
ATOM 949 C C . GLY A 1 121 ? 6.546 -15.469 11.168 1.00 94.19 121 GLY A C 1
ATOM 950 O O . GLY A 1 121 ? 5.740 -14.550 11.307 1.00 94.19 121 GLY A O 1
ATOM 951 N N . PRO A 1 122 ? 7.729 -15.301 10.547 1.00 93.62 122 PRO A N 1
ATOM 952 C CA . PRO A 1 122 ? 8.198 -14.008 10.038 1.00 93.62 122 PRO A CA 1
ATOM 953 C C . PRO A 1 122 ? 7.312 -13.395 8.943 1.00 93.62 122 PRO A C 1
ATOM 955 O O . PRO A 1 122 ? 7.174 -12.179 8.895 1.00 93.62 122 PRO A O 1
ATOM 958 N N . GLU A 1 123 ? 6.678 -14.232 8.120 1.00 94.00 123 GLU A N 1
ATOM 959 C CA . GLU A 1 123 ? 5.851 -13.829 6.966 1.00 94.00 123 GLU A CA 1
ATOM 960 C C . GLU A 1 123 ? 4.372 -13.613 7.337 1.00 94.00 123 GLU A C 1
ATOM 962 O O . GLU A 1 123 ? 3.569 -13.151 6.531 1.00 94.00 123 GLU A O 1
ATOM 967 N N . ALA A 1 124 ? 3.993 -13.884 8.592 1.00 95.69 124 ALA A N 1
ATOM 968 C CA . ALA A 1 124 ? 2.607 -13.802 9.051 1.00 95.69 124 ALA A CA 1
ATOM 969 C C . ALA A 1 124 ? 1.957 -12.440 8.796 1.00 95.69 124 ALA A C 1
ATOM 971 O O . ALA A 1 124 ? 0.786 -12.365 8.435 1.00 95.69 124 ALA A O 1
ATOM 972 N N . ALA A 1 125 ? 2.701 -11.355 9.027 1.00 96.50 125 ALA A N 1
ATOM 973 C CA . ALA A 1 125 ? 2.176 -10.008 8.849 1.00 96.50 125 ALA A CA 1
ATOM 974 C C . ALA A 1 125 ? 1.801 -9.744 7.386 1.00 96.50 125 ALA A C 1
ATOM 976 O O . ALA A 1 125 ? 0.757 -9.155 7.131 1.00 96.50 125 ALA A O 1
ATOM 977 N N . GLU A 1 126 ? 2.611 -10.227 6.446 1.00 96.44 126 GLU A N 1
ATOM 978 C CA . GLU A 1 126 ? 2.373 -10.072 5.015 1.00 96.44 126 GLU A CA 1
ATOM 979 C C . GLU A 1 126 ? 1.157 -10.881 4.560 1.00 96.44 126 GLU A C 1
ATOM 981 O O . GLU A 1 126 ? 0.249 -10.316 3.954 1.00 96.44 126 GLU A O 1
ATOM 986 N N . HIS A 1 127 ? 1.060 -12.158 4.943 1.00 97.50 127 HIS A N 1
ATOM 987 C CA . HIS A 1 127 ? -0.108 -12.982 4.615 1.00 97.50 127 HIS A CA 1
ATOM 988 C C . HIS A 1 127 ? -1.406 -12.445 5.227 1.00 97.50 127 HIS A C 1
ATOM 990 O O . HIS A 1 127 ? -2.448 -12.470 4.578 1.00 97.50 127 HIS A O 1
ATOM 996 N N . LEU A 1 128 ? -1.366 -11.937 6.464 1.00 98.19 128 LEU A N 1
ATOM 997 C CA . LEU A 1 128 ? -2.531 -11.320 7.109 1.00 98.19 128 LEU A CA 1
ATOM 998 C C . LEU A 1 128 ? -2.931 -10.015 6.412 1.00 98.19 128 LEU A C 1
ATOM 1000 O O . LEU A 1 128 ? -4.117 -9.776 6.199 1.00 98.19 128 LEU A O 1
ATOM 1004 N N . THR A 1 129 ? -1.958 -9.189 6.027 1.00 98.06 129 THR A N 1
ATOM 1005 C CA . THR A 1 129 ? -2.187 -7.975 5.237 1.00 98.06 129 THR A CA 1
ATOM 1006 C C . THR A 1 129 ? -2.792 -8.304 3.872 1.00 98.06 129 THR A C 1
ATOM 1008 O O . THR A 1 129 ? -3.792 -7.698 3.487 1.00 98.06 129 THR A O 1
ATOM 1011 N N . HIS A 1 130 ? -2.226 -9.274 3.150 1.00 97.69 130 HIS A N 1
ATOM 1012 C CA . HIS A 1 130 ? -2.731 -9.712 1.851 1.00 97.69 130 HIS A CA 1
ATOM 1013 C C . HIS A 1 130 ? -4.123 -10.352 1.970 1.00 97.69 130 HIS A C 1
ATOM 1015 O O . HIS A 1 130 ? -4.996 -10.129 1.128 1.00 97.69 130 HIS A O 1
ATOM 1021 N N . GLY A 1 131 ? -4.368 -11.111 3.037 1.00 97.62 131 GLY A N 1
ATOM 1022 C CA . GLY A 1 131 ? -5.691 -11.630 3.362 1.00 97.62 131 GLY A CA 1
ATOM 1023 C C . GLY A 1 131 ? -6.698 -10.502 3.588 1.00 97.62 131 GLY A C 1
ATOM 1024 O O . GLY A 1 131 ? -7.787 -10.549 3.035 1.00 97.62 131 GLY A O 1
ATOM 1025 N N . ALA A 1 132 ? -6.324 -9.451 4.325 1.00 98.12 132 ALA A N 1
ATOM 1026 C CA . ALA A 1 132 ? -7.206 -8.333 4.668 1.00 98.12 132 ALA A CA 1
ATOM 1027 C C . ALA A 1 132 ? -7.491 -7.364 3.502 1.00 98.12 132 ALA A C 1
ATOM 1029 O O . ALA A 1 132 ? -8.634 -6.935 3.335 1.00 98.12 132 ALA A O 1
ATOM 1030 N N . PHE A 1 133 ? -6.470 -7.008 2.716 1.00 98.25 133 PHE A N 1
ATOM 1031 C CA . PHE A 1 133 ? -6.524 -5.925 1.718 1.00 98.25 133 PHE A CA 1
ATOM 1032 C C . PHE A 1 133 ? -5.946 -6.299 0.339 1.00 98.25 133 PHE A C 1
ATOM 1034 O O . PHE A 1 133 ? -5.838 -5.446 -0.543 1.00 98.25 133 PHE A O 1
ATOM 1041 N N . GLY A 1 134 ? -5.534 -7.552 0.132 1.00 96.62 134 GLY A N 1
ATOM 1042 C CA . GLY A 1 134 ? -4.924 -8.004 -1.123 1.00 96.62 134 GLY A CA 1
ATOM 1043 C C . GLY A 1 134 ? -3.662 -7.223 -1.489 1.00 96.62 134 GLY A C 1
ATOM 1044 O O . GLY A 1 134 ? -2.906 -6.784 -0.622 1.00 96.62 134 GLY A O 1
ATOM 1045 N N . GLU A 1 135 ? -3.476 -7.014 -2.792 1.00 93.88 135 GLU A N 1
ATOM 1046 C CA . GLU A 1 135 ? -2.351 -6.257 -3.356 1.00 93.88 135 GLU A CA 1
ATOM 1047 C C . GLU A 1 135 ? -2.303 -4.801 -2.889 1.00 93.88 135 GLU A C 1
ATOM 1049 O O . GLU A 1 135 ? -1.223 -4.227 -2.768 1.00 93.88 135 GLU A O 1
ATOM 1054 N N . ALA A 1 136 ? -3.451 -4.184 -2.593 1.00 95.50 136 ALA A N 1
ATOM 1055 C CA . ALA A 1 136 ? -3.458 -2.831 -2.045 1.00 95.50 136 ALA A CA 1
ATOM 1056 C C . ALA A 1 136 ? -2.775 -2.810 -0.668 1.00 95.50 136 ALA A C 1
ATOM 1058 O O . ALA A 1 136 ? -1.962 -1.933 -0.395 1.00 95.50 136 ALA A O 1
ATOM 1059 N N . GLY A 1 137 ? -3.017 -3.823 0.168 1.00 95.38 137 GLY A N 1
ATOM 1060 C CA . GLY A 1 137 ? -2.389 -3.940 1.483 1.00 95.38 137 GLY A CA 1
ATOM 1061 C C . GLY A 1 137 ? -0.877 -4.158 1.447 1.00 95.38 137 GLY A C 1
ATOM 1062 O O . GLY A 1 137 ? -0.176 -3.654 2.325 1.00 95.38 137 GLY A O 1
ATOM 1063 N N . THR A 1 138 ? -0.383 -4.926 0.474 1.00 93.62 138 THR A N 1
ATOM 1064 C CA . THR A 1 138 ? 1.034 -5.317 0.385 1.00 93.62 138 THR A CA 1
ATOM 1065 C C . THR A 1 138 ? 1.867 -4.391 -0.490 1.00 93.62 138 THR A C 1
ATOM 1067 O O . THR A 1 138 ? 3.061 -4.246 -0.241 1.00 93.62 138 THR A O 1
ATOM 1070 N N . ARG A 1 139 ? 1.264 -3.756 -1.502 1.00 90.75 139 ARG A N 1
ATOM 1071 C CA . ARG A 1 139 ? 1.992 -2.948 -2.492 1.00 90.75 139 ARG A CA 1
ATOM 1072 C C . ARG A 1 139 ? 1.674 -1.467 -2.444 1.00 90.75 139 ARG A C 1
ATOM 1074 O O . ARG A 1 139 ? 2.487 -0.694 -2.928 1.00 90.75 139 ARG A O 1
ATOM 1081 N N . GLU A 1 140 ? 0.522 -1.053 -1.920 1.00 93.94 140 GLU A N 1
ATOM 1082 C CA . GLU A 1 140 ? 0.114 0.358 -1.937 1.00 93.94 140 GLU A CA 1
ATOM 1083 C C . GLU A 1 140 ? 0.117 0.994 -0.547 1.00 93.94 140 GLU A C 1
ATOM 1085 O O . GLU A 1 140 ? 0.690 2.066 -0.340 1.00 93.94 140 GLU A O 1
ATOM 1090 N N . PHE A 1 141 ? -0.550 0.350 0.401 1.00 95.94 141 PHE A N 1
ATOM 1091 C CA . PHE A 1 141 ? -0.703 0.846 1.752 1.00 95.94 141 PHE A CA 1
ATOM 1092 C C . PHE A 1 141 ? 0.549 0.560 2.573 1.00 95.94 141 PHE A C 1
ATOM 1094 O O . PHE A 1 141 ? 1.172 -0.494 2.456 1.00 95.94 141 PHE A O 1
ATOM 1101 N N . PHE A 1 142 ? 0.859 1.452 3.509 1.00 94.06 142 PHE A N 1
ATOM 1102 C CA . PHE A 1 142 ? 1.781 1.114 4.581 1.00 94.06 142 PHE A CA 1
ATOM 1103 C C . PHE A 1 142 ? 0.983 0.460 5.710 1.00 94.06 142 PHE A C 1
ATOM 1105 O O . PHE A 1 142 ? 0.283 1.124 6.479 1.00 94.06 142 PHE A O 1
ATOM 1112 N N . THR A 1 143 ? 1.043 -0.867 5.770 1.00 96.62 143 THR A N 1
ATOM 1113 C CA . THR A 1 143 ? 0.252 -1.670 6.702 1.00 96.62 143 THR A CA 1
ATOM 1114 C C . THR A 1 143 ? 1.090 -2.163 7.870 1.00 96.62 143 THR A C 1
ATOM 1116 O O . THR A 1 143 ? 2.242 -2.570 7.739 1.00 96.62 143 THR A O 1
ATOM 1119 N N . HIS A 1 144 ? 0.493 -2.142 9.057 1.00 97.38 144 HIS A N 1
ATOM 1120 C CA . HIS A 1 144 ? 1.089 -2.709 10.253 1.00 97.38 144 HIS A CA 1
ATOM 1121 C C . HIS A 1 144 ? 0.054 -3.541 11.005 1.00 97.38 144 HIS A C 1
ATOM 1123 O O . HIS A 1 144 ? -0.851 -3.005 11.654 1.00 97.38 144 HIS A O 1
ATOM 1129 N N . VAL A 1 145 ? 0.207 -4.864 10.938 1.00 97.81 145 VAL A N 1
ATOM 1130 C CA . VAL A 1 145 ? -0.582 -5.803 11.740 1.00 97.81 145 VAL A CA 1
ATOM 1131 C C . VAL A 1 145 ? -0.166 -5.667 13.201 1.00 97.81 145 VAL A C 1
ATOM 1133 O O . VAL A 1 145 ? 0.974 -5.946 13.565 1.00 97.81 145 VAL A O 1
ATOM 1136 N N . ARG A 1 146 ? -1.098 -5.244 14.058 1.00 97.38 146 ARG A N 1
ATOM 1137 C CA . ARG A 1 146 ? -0.859 -5.124 15.503 1.00 97.38 146 ARG A CA 1
ATOM 1138 C C . ARG A 1 146 ? -0.994 -6.471 16.194 1.00 97.38 146 ARG A C 1
ATOM 1140 O O . ARG A 1 146 ? -0.127 -6.874 16.961 1.00 97.38 146 ARG A O 1
ATOM 1147 N N . PHE A 1 147 ? -2.118 -7.132 15.955 1.00 97.00 147 PHE A N 1
ATOM 1148 C CA . PHE A 1 147 ? -2.413 -8.480 16.422 1.00 97.00 147 PHE A CA 1
ATOM 1149 C C . PHE A 1 147 ? -3.582 -9.038 15.612 1.00 97.00 147 PHE A C 1
ATOM 1151 O O . PHE A 1 147 ? -4.307 -8.295 14.951 1.00 97.00 147 PHE A O 1
ATOM 1158 N N . HIS A 1 148 ? -3.791 -10.344 15.693 1.00 97.94 148 HIS A N 1
ATOM 1159 C CA . HIS A 1 148 ? -4.964 -11.002 15.137 1.00 97.94 148 HIS A CA 1
ATOM 1160 C C . HIS A 1 148 ? -5.564 -11.947 16.176 1.00 97.94 148 HIS A C 1
ATOM 1162 O O . HIS A 1 148 ? -4.912 -12.312 17.160 1.00 97.94 148 HIS A O 1
ATOM 1168 N N . LYS A 1 149 ? -6.821 -12.325 15.972 1.00 97.06 149 LYS A N 1
ATOM 1169 C CA . LYS A 1 149 ? -7.507 -13.347 16.767 1.00 97.06 149 LYS A CA 1
ATOM 1170 C C . LYS A 1 149 ? -8.224 -14.300 15.831 1.00 97.06 149 LYS A C 1
ATOM 1172 O O . LYS A 1 149 ? -8.633 -13.900 14.750 1.00 97.06 149 LYS A O 1
ATOM 1177 N N . HIS A 1 150 ? -8.412 -15.529 16.279 1.00 96.75 150 HIS A N 1
ATOM 1178 C CA . HIS A 1 150 ? -9.236 -16.499 15.574 1.00 96.75 150 HIS A CA 1
ATOM 1179 C C . HIS A 1 150 ? -10.633 -16.488 16.193 1.00 96.75 150 HIS A C 1
ATOM 1181 O O . HIS A 1 150 ? -10.773 -16.642 17.409 1.00 96.75 150 HIS A O 1
ATOM 1187 N N . GLU A 1 151 ? -11.653 -16.299 15.365 1.00 94.56 151 GLU A N 1
ATOM 1188 C CA . GLU A 1 151 ? -13.060 -16.294 15.754 1.00 94.56 151 GLU A CA 1
ATOM 1189 C C . GLU A 1 151 ? -13.814 -17.298 14.871 1.00 94.56 151 GLU A C 1
ATOM 1191 O O . GLU A 1 151 ? -14.209 -17.011 13.748 1.00 94.56 151 GLU A O 1
ATOM 1196 N N . SER A 1 152 ? -14.005 -18.514 15.391 1.00 90.75 152 SER A N 1
ATOM 1197 C CA . SER A 1 152 ? -14.574 -19.647 14.643 1.00 90.75 152 SER A CA 1
ATOM 1198 C C . SER A 1 152 ? -13.789 -19.958 13.357 1.00 90.75 152 SER A C 1
ATOM 1200 O O . SER A 1 152 ? -12.660 -20.434 13.453 1.00 90.75 152 SER A O 1
ATOM 1202 N N . GLU A 1 153 ? -14.372 -19.710 12.181 1.00 93.44 153 GLU A N 1
ATOM 1203 C CA . GLU A 1 153 ? -13.762 -19.949 10.863 1.00 93.44 153 GLU A CA 1
ATOM 1204 C C . GLU A 1 153 ? -13.079 -18.693 10.294 1.00 93.44 153 GLU A C 1
ATOM 1206 O O . GLU A 1 153 ? -12.546 -18.724 9.188 1.00 93.44 153 GLU A O 1
ATOM 1211 N N . GLN A 1 154 ? -13.056 -17.599 11.061 1.00 96.81 154 GLN A N 1
ATOM 1212 C CA . GLN A 1 154 ? -12.498 -16.319 10.644 1.00 96.81 154 GLN A CA 1
ATOM 1213 C C . GLN A 1 154 ? -11.253 -15.941 11.445 1.00 96.81 154 GLN A C 1
ATOM 1215 O O . GLN A 1 154 ? -11.056 -16.344 12.597 1.00 96.81 154 GLN A O 1
ATOM 1220 N N . ILE A 1 155 ? -10.424 -15.104 10.835 1.00 97.81 155 ILE A N 1
ATOM 1221 C CA . ILE A 1 155 ? -9.328 -14.392 11.476 1.00 97.81 155 ILE A CA 1
ATOM 1222 C C . ILE A 1 155 ? -9.685 -12.908 11.489 1.00 97.81 155 ILE A C 1
ATOM 1224 O O . ILE A 1 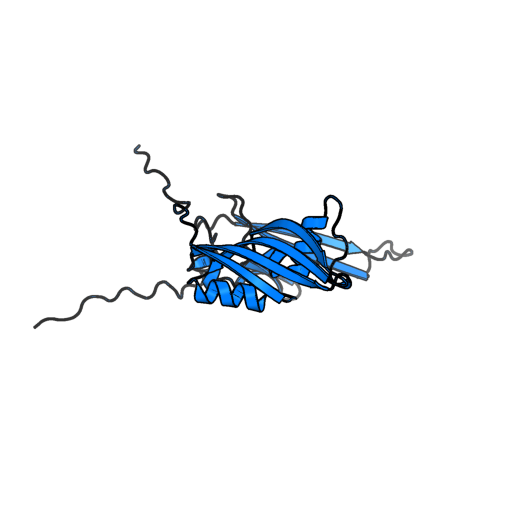155 ? -9.957 -12.298 10.460 1.00 97.81 155 ILE A O 1
ATOM 1228 N N . VAL A 1 156 ? -9.667 -12.318 12.678 1.00 98.38 156 VAL A N 1
ATOM 1229 C CA . VAL A 1 156 ? -9.934 -10.899 12.905 1.00 98.38 156 VAL A CA 1
ATOM 1230 C C . VAL A 1 156 ? -8.598 -10.185 13.060 1.00 98.38 156 VAL A C 1
ATOM 1232 O O . VAL A 1 156 ? -7.928 -10.321 14.090 1.00 98.38 156 VAL A O 1
ATOM 1235 N N . VAL A 1 157 ? -8.189 -9.452 12.027 1.00 98.44 157 VAL A N 1
ATOM 1236 C CA . VAL A 1 157 ? -6.883 -8.786 11.942 1.00 98.44 157 VAL A CA 1
ATOM 1237 C C . VAL A 1 157 ? -7.023 -7.331 12.361 1.00 98.44 157 VAL A C 1
ATOM 1239 O O . VAL A 1 157 ? -7.759 -6.572 11.742 1.00 98.44 157 VAL A O 1
ATOM 1242 N N . HIS A 1 158 ? -6.301 -6.922 13.402 1.00 98.44 158 HIS A N 1
ATOM 1243 C CA . HIS A 1 158 ? -6.258 -5.535 13.856 1.00 98.44 158 HIS A CA 1
ATOM 1244 C C . HIS A 1 158 ? -5.025 -4.835 13.289 1.00 98.44 158 HIS A C 1
ATOM 1246 O O . HIS A 1 158 ? -3.893 -5.275 13.516 1.00 98.44 158 HIS A O 1
ATOM 1252 N N . MET A 1 159 ? -5.233 -3.725 12.583 1.00 98.12 159 MET A N 1
ATOM 1253 C CA . MET A 1 159 ? -4.197 -3.085 11.774 1.00 98.12 159 MET A CA 1
ATOM 1254 C C . MET A 1 159 ? -4.157 -1.571 11.981 1.00 98.12 159 MET A C 1
ATOM 1256 O O . MET A 1 159 ? -5.167 -0.928 12.280 1.00 98.12 159 MET A O 1
ATOM 1260 N N . LEU A 1 160 ? -2.964 -1.007 11.807 1.00 98.31 160 LEU A N 1
ATOM 1261 C CA . LEU A 1 160 ? -2.812 0.371 11.359 1.00 98.31 160 LEU A CA 1
ATOM 1262 C C . LEU A 1 160 ? -2.561 0.358 9.855 1.00 98.31 160 LEU A C 1
ATOM 1264 O O . LEU A 1 160 ? -1.723 -0.412 9.387 1.00 98.31 160 LEU A O 1
ATOM 1268 N N . VAL A 1 161 ? -3.266 1.211 9.126 1.00 98.06 161 VAL A N 1
ATOM 1269 C CA . VAL A 1 161 ? -3.109 1.369 7.682 1.00 98.06 161 VAL A CA 1
ATOM 1270 C C . VAL A 1 161 ? -2.865 2.837 7.394 1.00 98.06 161 VAL A C 1
ATOM 1272 O O . VAL A 1 161 ? -3.679 3.679 7.763 1.00 98.06 161 VAL A O 1
ATOM 1275 N N . GLU A 1 162 ? -1.743 3.145 6.757 1.00 96.25 162 GLU A N 1
ATOM 1276 C CA . GLU A 1 162 ? -1.491 4.457 6.178 1.00 96.25 162 GLU A CA 1
ATOM 1277 C C . GLU A 1 162 ? -1.672 4.386 4.660 1.00 96.25 162 GLU A C 1
ATOM 1279 O O . GLU A 1 162 ? -1.103 3.525 3.987 1.00 96.25 162 GLU A O 1
ATOM 1284 N N . LEU A 1 163 ? -2.472 5.306 4.132 1.00 95.94 163 LEU A N 1
ATOM 1285 C CA . LEU A 1 163 ? -2.749 5.462 2.709 1.00 95.94 163 LEU A CA 1
ATOM 1286 C C . LEU A 1 163 ? -2.813 6.943 2.356 1.00 95.94 163 LEU A C 1
ATOM 1288 O O . LEU A 1 163 ? -3.049 7.784 3.218 1.00 95.94 163 LEU A O 1
ATOM 1292 N N . TYR A 1 164 ? -2.632 7.277 1.085 1.00 94.62 164 TYR A N 1
ATOM 1293 C CA . TYR A 1 164 ? -2.856 8.643 0.624 1.00 94.62 164 TYR A CA 1
ATOM 1294 C C . TYR A 1 164 ? -4.291 8.803 0.146 1.00 94.62 164 TYR A C 1
ATOM 1296 O O . TYR A 1 164 ? -4.819 7.900 -0.496 1.00 94.62 164 TYR A O 1
ATOM 1304 N N . ALA A 1 165 ? -4.911 9.940 0.448 1.00 95.56 165 ALA A N 1
ATOM 1305 C CA . ALA A 1 165 ? -6.226 10.322 -0.053 1.00 95.56 165 ALA A CA 1
ATOM 1306 C C . ALA A 1 165 ? -6.374 11.846 -0.108 1.00 95.56 165 ALA A C 1
ATOM 1308 O O . ALA A 1 165 ? -5.748 12.576 0.660 1.00 95.56 165 ALA A O 1
ATOM 1309 N N . ARG A 1 166 ? -7.221 12.348 -1.003 1.00 94.56 166 ARG A N 1
ATOM 1310 C CA . ARG A 1 166 ? -7.561 13.776 -1.130 1.00 94.56 166 ARG A CA 1
ATOM 1311 C C . ARG A 1 166 ? -8.573 14.223 -0.079 1.00 94.56 166 ARG A C 1
ATOM 1313 O O . ARG A 1 166 ? -8.754 15.419 0.125 1.00 94.56 166 ARG A O 1
ATOM 1320 N N . SER A 1 167 ? -9.251 13.279 0.571 1.00 95.94 167 SER A N 1
ATOM 1321 C CA . SER A 1 167 ? -10.209 13.538 1.644 1.00 95.94 167 SER A CA 1
ATOM 1322 C C . SER A 1 167 ? -10.395 12.309 2.537 1.00 95.94 167 SER A C 1
ATOM 1324 O O . SER A 1 167 ? -10.039 11.196 2.153 1.00 95.94 167 SER A O 1
ATOM 1326 N N . ALA A 1 168 ? -11.011 12.507 3.706 1.00 97.12 168 ALA A N 1
ATOM 1327 C CA . ALA A 1 168 ? -11.400 11.411 4.593 1.00 97.12 168 ALA A CA 1
ATOM 1328 C C . ALA A 1 168 ? -12.394 10.448 3.923 1.00 97.12 168 ALA A C 1
ATOM 1330 O O . ALA A 1 168 ? -12.338 9.249 4.165 1.00 97.12 168 ALA A O 1
ATOM 1331 N N . GLU A 1 169 ? -13.316 10.971 3.111 1.00 98.06 169 GLU A N 1
ATOM 1332 C CA . GLU A 1 169 ? -14.320 10.175 2.395 1.00 98.06 169 GLU A CA 1
ATOM 1333 C C . GLU A 1 169 ? -13.635 9.242 1.394 1.00 98.06 169 GLU A C 1
ATOM 1335 O O . GLU A 1 169 ? -13.777 8.031 1.498 1.00 98.06 169 GLU A O 1
ATOM 1340 N N . GLU A 1 170 ? -12.742 9.784 0.562 1.00 97.69 170 GLU A N 1
ATOM 1341 C CA . GLU A 1 170 ? -11.950 8.975 -0.371 1.00 97.69 170 GLU A CA 1
ATOM 1342 C C . GLU A 1 170 ? -11.050 7.955 0.352 1.00 97.69 170 GLU A C 1
ATOM 1344 O O . GLU A 1 170 ? -10.885 6.836 -0.125 1.00 97.69 170 GLU A O 1
ATOM 1349 N N . ALA A 1 171 ? -10.482 8.297 1.515 1.00 97.75 171 ALA A N 1
ATOM 1350 C CA . ALA A 1 171 ? -9.716 7.336 2.311 1.00 97.75 171 ALA A CA 1
ATOM 1351 C C . ALA A 1 171 ? -10.582 6.163 2.803 1.00 97.75 171 ALA A C 1
ATOM 1353 O O . ALA A 1 171 ? -10.113 5.025 2.792 1.00 97.75 171 ALA A O 1
ATOM 1354 N N . ASN A 1 172 ? -11.827 6.419 3.224 1.00 98.00 172 ASN A N 1
ATOM 1355 C CA . ASN A 1 172 ? -12.759 5.345 3.579 1.00 98.00 172 ASN A CA 1
ATOM 1356 C C . ASN A 1 172 ? -13.091 4.496 2.350 1.00 98.00 172 ASN A C 1
ATOM 1358 O O . ASN A 1 172 ? -12.926 3.282 2.415 1.00 98.00 172 ASN A O 1
ATOM 1362 N N . ASP A 1 173 ? -13.456 5.121 1.229 1.00 97.81 173 ASP A N 1
ATOM 1363 C CA . ASP A 1 173 ? -13.837 4.416 0.000 1.00 97.81 173 ASP A CA 1
ATOM 1364 C C . ASP A 1 173 ? -12.723 3.488 -0.501 1.00 97.81 173 ASP A C 1
ATOM 1366 O O . ASP A 1 173 ? -12.982 2.359 -0.921 1.00 97.81 173 ASP A O 1
ATOM 1370 N N . VAL A 1 174 ? -11.467 3.940 -0.432 1.00 97.56 174 VAL A N 1
ATOM 1371 C CA . VAL A 1 174 ? -10.297 3.141 -0.821 1.00 97.56 174 VAL A CA 1
ATOM 1372 C C . VAL A 1 174 ? -10.107 1.945 0.111 1.00 97.56 174 VAL A C 1
ATOM 1374 O O . VAL A 1 174 ? -9.872 0.836 -0.367 1.00 97.56 174 VAL A O 1
ATOM 1377 N N . LEU A 1 175 ? -10.228 2.137 1.428 1.00 98.31 175 LEU A N 1
ATOM 1378 C CA . LEU A 1 175 ? -10.113 1.043 2.396 1.00 98.31 175 LEU A CA 1
ATOM 1379 C C . LEU A 1 175 ? -11.252 0.029 2.245 1.00 98.31 175 LEU A C 1
ATOM 1381 O O . LEU A 1 175 ? -10.997 -1.173 2.268 1.00 98.31 175 LEU A O 1
ATOM 1385 N N . GLU A 1 176 ? -12.486 0.499 2.072 1.00 98.12 176 GLU A N 1
ATOM 1386 C CA . GLU A 1 176 ? -13.664 -0.348 1.864 1.00 98.12 176 GLU A CA 1
ATOM 1387 C C . GLU A 1 176 ? -13.552 -1.146 0.565 1.00 98.12 176 GLU A C 1
ATOM 1389 O O . GLU A 1 176 ? -13.757 -2.357 0.572 1.00 98.12 176 GLU A O 1
ATOM 1394 N N . SER A 1 177 ? -13.150 -0.495 -0.529 1.00 97.44 177 SER A N 1
ATOM 1395 C CA . SER A 1 177 ? -12.994 -1.145 -1.835 1.00 97.44 177 SER A CA 1
ATOM 1396 C C . SER A 1 177 ? -11.862 -2.172 -1.852 1.00 97.44 177 SER A C 1
ATOM 1398 O O . SER A 1 177 ? -11.954 -3.176 -2.556 1.00 97.44 177 SER A O 1
ATOM 1400 N N . ALA A 1 178 ? -10.789 -1.926 -1.097 1.00 97.44 178 ALA A N 1
ATOM 1401 C CA . ALA A 1 178 ? -9.655 -2.840 -0.995 1.00 97.44 178 ALA A CA 1
ATOM 1402 C C . ALA A 1 178 ? -9.908 -4.011 -0.034 1.00 97.44 178 ALA A C 1
ATOM 1404 O O . ALA A 1 178 ? -9.218 -5.029 -0.118 1.00 97.44 178 ALA A O 1
ATOM 1405 N N . SER A 1 179 ? -10.845 -3.874 0.907 1.00 97.94 179 SER A N 1
ATOM 1406 C CA . SER A 1 179 ? -11.061 -4.897 1.922 1.00 97.94 179 SER A CA 1
ATOM 1407 C C . SER A 1 179 ? -11.631 -6.177 1.316 1.00 97.94 179 SER A C 1
ATOM 1409 O O . SER A 1 179 ? -12.595 -6.165 0.554 1.00 97.94 179 SER A O 1
ATOM 1411 N N . ARG A 1 180 ? -11.038 -7.312 1.684 1.00 97.31 180 ARG A N 1
ATOM 1412 C CA . ARG A 1 180 ? -11.478 -8.647 1.246 1.00 97.31 180 ARG A CA 1
ATOM 1413 C C . ARG A 1 180 ? -12.442 -9.314 2.228 1.00 97.31 180 ARG A C 1
ATOM 1415 O O . ARG A 1 180 ? -12.907 -10.420 1.967 1.00 97.31 180 ARG A O 1
ATOM 1422 N N . GLY A 1 181 ? -12.736 -8.646 3.341 1.00 96.44 181 GLY A N 1
ATOM 1423 C CA . GLY A 1 181 ? -13.598 -9.138 4.407 1.00 96.44 181 GLY A CA 1
ATOM 1424 C C . GLY A 1 181 ? -14.410 -8.020 5.051 1.00 96.44 181 GLY A C 1
ATOM 1425 O O . GLY A 1 181 ? -14.573 -6.940 4.486 1.00 96.44 181 GLY A O 1
ATOM 1426 N N . GLU A 1 182 ? -14.937 -8.272 6.246 1.00 97.81 182 GLU A N 1
ATOM 1427 C CA . GLU A 1 182 ? -15.712 -7.263 6.971 1.00 97.81 182 GLU A CA 1
ATOM 1428 C C . GLU A 1 182 ? -14.771 -6.229 7.600 1.00 97.81 182 GLU A C 1
ATOM 1430 O O . GLU A 1 182 ? -14.072 -6.512 8.578 1.00 97.81 182 GLU A O 1
ATOM 1435 N N . LEU A 1 183 ? -14.749 -5.026 7.023 1.00 98.56 183 LEU A N 1
ATOM 1436 C CA . LEU A 1 183 ? -13.965 -3.894 7.502 1.00 98.56 183 LEU A CA 1
ATOM 1437 C C . LEU A 1 183 ? -14.714 -3.115 8.589 1.00 98.56 183 LEU A C 1
ATOM 1439 O O . LEU A 1 183 ? -15.842 -2.668 8.406 1.00 98.56 183 LEU A O 1
ATOM 1443 N N . SER A 1 184 ? -14.025 -2.846 9.696 1.00 98.31 184 SER A N 1
ATOM 1444 C CA . SER A 1 184 ? -14.453 -1.897 10.723 1.00 98.31 184 SER A CA 1
ATOM 1445 C C . SER A 1 184 ? -13.340 -0.892 11.002 1.00 98.31 184 SER A C 1
ATOM 1447 O O . SER A 1 184 ? -12.324 -1.231 11.617 1.00 98.31 184 SER A O 1
ATOM 1449 N N . ILE A 1 185 ? -13.545 0.370 10.625 1.00 98.25 185 ILE A N 1
ATOM 1450 C CA . ILE A 1 185 ? -12.617 1.472 10.909 1.00 98.25 185 ILE A CA 1
ATOM 1451 C C . ILE A 1 185 ? -12.962 2.076 12.277 1.00 98.25 185 ILE A C 1
ATOM 1453 O O . ILE A 1 185 ? -14.003 2.699 12.462 1.00 98.25 185 ILE A O 1
ATOM 1457 N N . THR A 1 186 ? -12.085 1.891 13.266 1.00 97.50 186 THR A N 1
ATOM 1458 C CA . THR A 1 186 ? -12.256 2.462 14.615 1.00 97.50 186 THR A CA 1
ATOM 1459 C C . THR A 1 186 ? -11.912 3.950 14.646 1.00 97.50 186 THR A C 1
ATOM 1461 O O . THR A 1 186 ? -12.511 4.715 15.398 1.00 97.50 186 THR A O 1
ATOM 1464 N N . SER A 1 187 ? -10.924 4.364 13.855 1.00 97.50 187 SER A N 1
ATOM 1465 C CA . SER A 1 187 ? -10.521 5.763 13.729 1.00 97.50 187 SER A CA 1
ATOM 1466 C C . SER A 1 187 ? -9.848 6.006 12.389 1.00 97.50 187 SER A C 1
ATOM 1468 O O . SER A 1 187 ? -9.094 5.148 11.931 1.00 97.50 187 SER A O 1
ATOM 1470 N N . LEU A 1 188 ? -10.037 7.200 11.838 1.00 97.81 188 LEU A N 1
ATOM 1471 C CA . LEU A 1 188 ? -9.370 7.682 10.636 1.00 97.81 188 LEU A CA 1
ATOM 1472 C C . LEU A 1 188 ? -8.961 9.138 10.861 1.00 97.81 188 LEU A C 1
ATOM 1474 O O . LEU A 1 188 ? -9.793 9.955 11.258 1.00 97.81 188 LEU A O 1
ATOM 1478 N N . ALA A 1 189 ? -7.691 9.452 10.639 1.00 97.12 189 ALA A N 1
ATOM 1479 C CA . ALA A 1 189 ? -7.167 10.800 10.813 1.00 97.12 189 ALA A CA 1
ATOM 1480 C C . ALA A 1 189 ? -6.177 11.145 9.704 1.00 97.12 189 ALA A C 1
ATOM 1482 O O . ALA A 1 189 ? -5.390 10.297 9.287 1.00 97.12 189 ALA A O 1
ATOM 1483 N N . GLU A 1 190 ? -6.206 12.396 9.257 1.00 95.44 190 GLU A N 1
ATOM 1484 C CA . GLU A 1 190 ? -5.149 12.942 8.415 1.00 95.44 190 GLU A CA 1
ATOM 1485 C C . GLU A 1 190 ? -3.861 13.026 9.239 1.00 95.44 190 GLU A C 1
ATOM 1487 O O . GLU A 1 190 ? -3.842 13.574 10.345 1.00 95.44 190 GLU A O 1
ATOM 1492 N N . GLU A 1 191 ? -2.781 12.465 8.710 1.00 88.19 191 GLU A N 1
ATOM 1493 C CA . GLU A 1 191 ? -1.479 12.501 9.354 1.00 88.19 191 GLU A CA 1
ATOM 1494 C C . GLU A 1 191 ? -0.780 13.810 8.986 1.00 88.19 191 GLU A C 1
ATOM 1496 O O . GLU A 1 191 ? -0.387 14.049 7.842 1.00 88.19 191 GLU A O 1
ATOM 1501 N N . SER A 1 192 ? -0.578 14.670 9.981 1.00 73.69 192 SER A N 1
ATOM 1502 C CA . SER A 1 192 ? 0.153 15.919 9.802 1.00 73.69 192 SER A CA 1
ATOM 1503 C C . SER A 1 192 ? 1.650 15.641 9.634 1.00 73.69 192 SER A C 1
ATOM 1505 O O . SER A 1 192 ? 2.422 15.740 10.592 1.00 73.69 192 SER A O 1
ATOM 1507 N N . ARG A 1 193 ? 2.091 15.308 8.419 1.00 68.19 193 ARG A N 1
ATOM 1508 C CA . ARG A 1 193 ? 3.524 15.274 8.100 1.00 68.19 193 ARG A CA 1
ATOM 1509 C C . ARG A 1 193 ? 3.965 16.636 7.582 1.00 68.19 193 ARG A C 1
ATOM 1511 O O . ARG A 1 193 ? 3.319 17.177 6.685 1.00 68.19 193 ARG A O 1
ATOM 1518 N N . PRO A 1 194 ? 5.080 17.195 8.082 1.00 53.84 194 PRO A N 1
ATOM 1519 C CA . PRO A 1 194 ? 5.732 18.285 7.377 1.00 53.84 194 PRO A CA 1
ATOM 1520 C C . PRO A 1 194 ? 6.040 17.820 5.944 1.00 53.84 194 PRO A C 1
ATOM 1522 O O . PRO A 1 194 ? 6.475 16.673 5.778 1.00 53.84 194 PRO A O 1
ATOM 1525 N N . PRO A 1 195 ? 5.837 18.657 4.911 1.00 46.41 195 PRO A N 1
ATOM 1526 C CA . PRO A 1 195 ? 6.303 18.326 3.571 1.00 46.41 195 PRO A CA 1
ATOM 1527 C C . PRO A 1 195 ? 7.794 17.991 3.648 1.00 46.41 195 PRO A C 1
ATOM 1529 O O . PRO A 1 195 ? 8.567 18.716 4.277 1.00 46.41 195 PRO A O 1
ATOM 1532 N N . ALA A 1 196 ? 8.208 16.888 3.021 1.00 49.91 196 ALA A N 1
ATOM 1533 C CA . ALA A 1 196 ? 9.598 16.428 3.071 1.00 49.91 196 ALA A CA 1
ATOM 1534 C C . ALA A 1 196 ? 10.589 17.435 2.439 1.00 49.91 196 ALA A C 1
ATOM 1536 O O . ALA A 1 196 ? 11.798 17.289 2.592 1.00 49.91 196 ALA A O 1
ATOM 1537 N N . SER A 1 197 ? 10.087 18.483 1.777 1.00 44.38 197 SER A N 1
ATOM 1538 C CA . SER A 1 197 ? 10.859 19.592 1.230 1.00 44.38 197 SER A CA 1
ATOM 1539 C C . SER A 1 197 ? 10.619 20.902 1.996 1.00 44.38 197 SER A C 1
ATOM 1541 O O . SER A 1 197 ? 9.899 21.793 1.547 1.00 44.38 197 SER A O 1
ATOM 1543 N N . THR A 1 198 ? 11.329 21.088 3.101 1.00 40.47 198 THR A N 1
ATOM 1544 C CA . THR A 1 198 ? 12.017 22.369 3.295 1.00 40.47 198 THR A CA 1
ATOM 1545 C C . THR A 1 198 ? 13.501 22.073 3.194 1.00 40.47 198 THR A C 1
ATOM 1547 O O . THR A 1 198 ? 14.188 21.936 4.205 1.00 40.47 198 THR A O 1
ATOM 1550 N N . GLY A 1 199 ? 13.983 21.900 1.958 1.00 41.66 199 GLY A N 1
ATOM 1551 C CA . GLY A 1 199 ? 15.404 22.046 1.680 1.00 41.66 199 GLY A CA 1
ATOM 1552 C C . GLY A 1 199 ? 15.792 23.426 2.186 1.00 41.66 199 GLY A C 1
ATOM 1553 O O . GLY A 1 199 ? 15.356 24.431 1.631 1.00 41.66 199 GLY A O 1
ATOM 1554 N N . GLY A 1 200 ? 16.472 23.453 3.330 1.00 35.66 200 GLY A N 1
ATOM 1555 C CA . GLY A 1 200 ? 16.902 24.680 3.964 1.00 35.66 200 GLY A CA 1
ATOM 1556 C C . GLY A 1 200 ? 17.748 25.457 2.976 1.00 35.66 200 GLY A C 1
ATOM 1557 O O . GLY A 1 200 ? 18.792 24.978 2.537 1.00 35.66 200 GLY A O 1
ATOM 1558 N N . ASP A 1 201 ? 17.268 26.647 2.647 1.00 43.16 201 ASP A N 1
ATOM 1559 C CA . ASP A 1 201 ? 18.048 27.715 2.053 1.00 43.16 201 ASP A CA 1
ATOM 1560 C C . ASP A 1 201 ? 19.307 27.886 2.925 1.00 43.16 201 ASP A C 1
ATOM 1562 O O . ASP A 1 201 ? 19.243 28.380 4.053 1.00 43.16 201 ASP A O 1
ATOM 1566 N N . SER A 1 202 ? 20.442 27.355 2.466 1.00 35.91 202 SER A N 1
ATOM 1567 C CA . SER A 1 202 ? 21.747 27.625 3.065 1.00 35.91 202 SER A CA 1
ATOM 1568 C C . SER A 1 202 ? 22.433 28.669 2.193 1.00 35.91 202 SER A C 1
ATOM 1570 O O . SER A 1 202 ? 22.679 28.397 1.017 1.00 35.91 202 SER A O 1
ATOM 1572 N N . PRO A 1 203 ? 22.721 29.864 2.733 1.00 46.59 203 PRO A N 1
ATOM 1573 C CA . PRO A 1 203 ? 23.296 30.949 1.964 1.00 46.59 203 PRO A CA 1
ATOM 1574 C C . PRO A 1 203 ? 24.786 30.683 1.739 1.00 46.59 203 PRO A C 1
ATOM 1576 O O . PRO A 1 203 ? 25.544 30.509 2.697 1.00 46.59 203 PRO A O 1
ATOM 1579 N N . HIS A 1 204 ? 25.208 30.713 0.478 1.00 38.56 204 HIS A N 1
ATOM 1580 C CA . HIS A 1 204 ? 26.594 30.966 0.095 1.00 38.56 204 HIS A CA 1
ATOM 1581 C C . HIS A 1 204 ? 26.641 32.086 -0.937 1.00 38.56 204 HIS A C 1
ATOM 1583 O O . HIS A 1 204 ? 25.870 32.014 -1.919 1.00 38.56 204 HIS A O 1
#